Protein AF-A0A5N5QD99-F1 (afdb_monomer_lite)

pLDDT: mean 75.62, std 15.56, range [34.44, 96.5]

Sequence (285 aa):
MWLRLDILNPQVDLTLPTSLLCFICGYHILAPFYQTTKQRAWILTGLSSGLTSLAALPYFYDFIMSGGCVQSYILFAGWSNIFCLALTMEIPTALLSLGSLHPRWRSDYLFASVFFMTRIALHITLIVAYAAIYLRTPNASDNEDRIGLGQLGAASPPYFSMNETLATNGNHTIRLPKSLASPLPATFLLAAFPIHCAWFTGCIRGILRRRAQITVRDSKVGVPVILLSPLRMRFQALQHRLRFDQGAKERLRARVQAAYGNAQDRLWRRGAWVRRTVDTQVYAQ

Organism: NCBI:txid1582974

Radius of gyration: 29.81 Å; chains: 1; bounding box: 80×55×86 Å

Structure (mmCIF, N/CA/C/O backbone):
data_AF-A0A5N5QD99-F1
#
_entry.id   AF-A0A5N5QD99-F1
#
loop_
_atom_site.group_PDB
_atom_site.id
_atom_site.type_symbol
_atom_site.label_atom_id
_atom_site.label_alt_id
_atom_site.label_comp_id
_atom_site.label_asym_id
_atom_site.label_entity_id
_atom_site.label_seq_id
_atom_site.pdbx_PDB_ins_code
_atom_site.Cartn_x
_atom_site.Cartn_y
_atom_site.Cartn_z
_atom_site.occupancy
_atom_site.B_iso_or_equiv
_atom_site.auth_seq_id
_atom_site.auth_comp_id
_atom_site.auth_asym_id
_atom_site.auth_atom_id
_atom_site.pdbx_PDB_model_num
ATOM 1 N N . MET A 1 1 ? 29.057 6.311 -9.253 1.00 34.44 1 MET A N 1
ATOM 2 C CA . MET A 1 1 ? 29.109 7.544 -10.073 1.00 34.44 1 MET A CA 1
ATOM 3 C C . MET A 1 1 ? 27.723 8.140 -10.387 1.00 34.44 1 MET A C 1
ATOM 5 O O . MET A 1 1 ? 27.663 9.110 -11.118 1.00 34.44 1 MET A O 1
ATOM 9 N N . TRP A 1 2 ? 26.622 7.641 -9.797 1.00 36.91 2 TRP A N 1
ATOM 10 C CA . TRP A 1 2 ? 25.273 8.230 -9.942 1.00 36.91 2 TRP A CA 1
ATOM 11 C C . TRP A 1 2 ? 24.857 9.156 -8.782 1.00 36.91 2 TRP A C 1
ATOM 13 O O . TRP A 1 2 ? 23.928 9.929 -8.917 1.00 36.91 2 TRP A O 1
ATOM 23 N N . LEU A 1 3 ? 25.590 9.154 -7.664 1.00 40.34 3 LEU A N 1
ATOM 24 C CA . LEU A 1 3 ? 25.281 9.964 -6.473 1.00 40.34 3 LEU A CA 1
ATOM 25 C C . LEU A 1 3 ? 25.745 11.434 -6.545 1.00 40.34 3 LEU A C 1
ATOM 27 O O . LEU A 1 3 ? 25.552 12.170 -5.586 1.00 40.34 3 LEU A O 1
ATOM 31 N N . ARG A 1 4 ? 26.394 11.870 -7.637 1.00 45.97 4 ARG A N 1
ATOM 32 C CA . ARG A 1 4 ? 27.037 13.200 -7.716 1.00 45.97 4 ARG A CA 1
ATOM 33 C C . ARG A 1 4 ? 26.343 14.217 -8.628 1.00 45.97 4 ARG A C 1
ATOM 35 O O . ARG A 1 4 ? 26.790 15.355 -8.645 1.00 45.97 4 ARG A O 1
ATOM 42 N N . LEU A 1 5 ? 25.297 13.834 -9.367 1.00 45.38 5 LEU A N 1
ATOM 43 C CA . LEU A 1 5 ? 24.632 14.722 -10.336 1.00 45.38 5 LEU A CA 1
ATOM 44 C C . LEU A 1 5 ? 23.243 15.223 -9.905 1.00 45.38 5 LEU A C 1
ATOM 46 O O . LEU A 1 5 ? 22.809 16.243 -10.423 1.00 45.38 5 LEU A O 1
ATOM 50 N N . ASP A 1 6 ? 22.601 14.616 -8.903 1.00 48.09 6 ASP A N 1
ATOM 51 C CA . ASP A 1 6 ? 21.284 15.081 -8.426 1.00 48.09 6 ASP A CA 1
ATOM 52 C C . ASP A 1 6 ? 21.357 16.190 -7.356 1.00 48.09 6 ASP A C 1
ATOM 54 O O . ASP A 1 6 ? 20.352 16.824 -7.057 1.00 48.09 6 ASP A O 1
ATOM 58 N N . ILE A 1 7 ? 22.547 16.484 -6.815 1.00 52.50 7 ILE A N 1
ATOM 59 C CA . ILE A 1 7 ? 22.756 17.507 -5.765 1.00 52.50 7 ILE A CA 1
ATOM 60 C C . ILE A 1 7 ? 22.643 18.946 -6.318 1.00 52.50 7 ILE A C 1
ATOM 62 O O . ILE A 1 7 ? 22.582 19.904 -5.558 1.00 52.50 7 ILE A O 1
ATOM 66 N N . LEU A 1 8 ? 22.596 19.123 -7.642 1.00 48.66 8 LEU A N 1
ATOM 67 C CA . LEU A 1 8 ? 22.548 20.441 -8.289 1.00 48.66 8 LEU A CA 1
ATOM 68 C C . LEU A 1 8 ? 21.230 20.723 -9.019 1.00 48.66 8 LEU A C 1
ATOM 70 O O . LEU A 1 8 ? 21.179 21.657 -9.816 1.00 48.66 8 LEU A O 1
ATOM 74 N N . ASN A 1 9 ? 20.167 19.950 -8.775 1.00 54.53 9 ASN A N 1
ATOM 75 C CA . ASN A 1 9 ? 18.853 20.281 -9.315 1.00 54.53 9 ASN A CA 1
ATOM 76 C C . ASN A 1 9 ? 18.049 21.111 -8.290 1.00 54.53 9 ASN A C 1
ATOM 78 O O . ASN A 1 9 ? 17.415 20.521 -7.412 1.00 54.53 9 ASN A O 1
ATOM 82 N N . PRO A 1 10 ? 18.009 22.457 -8.398 1.00 60.53 10 PRO A N 1
ATOM 83 C CA . PRO A 1 10 ? 17.318 23.324 -7.435 1.00 60.53 10 PRO A CA 1
ATOM 84 C C . PRO A 1 10 ? 15.802 23.071 -7.352 1.00 60.53 10 PRO A C 1
ATOM 86 O O . PRO A 1 10 ? 15.142 23.540 -6.429 1.00 60.53 10 PRO A O 1
ATOM 89 N N . GLN A 1 11 ? 15.232 22.315 -8.296 1.00 55.28 11 GLN A N 1
ATOM 90 C CA . GLN A 1 11 ? 13.837 21.872 -8.248 1.00 55.28 11 GLN A CA 1
ATOM 91 C C . GLN A 1 11 ? 13.596 20.810 -7.161 1.00 55.28 11 GLN A C 1
ATOM 93 O O . GLN A 1 11 ? 12.519 20.769 -6.569 1.00 55.28 11 GLN A O 1
ATOM 98 N N . VAL A 1 12 ? 14.583 19.957 -6.863 1.00 60.00 12 VAL A N 1
ATOM 99 C CA . VAL A 1 12 ? 14.419 18.853 -5.901 1.00 60.00 12 VAL A CA 1
ATOM 100 C C . VAL A 1 12 ? 14.409 19.383 -4.464 1.00 60.00 12 VAL A C 1
ATOM 102 O O . VAL A 1 12 ? 13.586 18.937 -3.661 1.00 60.00 12 VAL A O 1
ATOM 105 N N . ASP A 1 13 ? 15.208 20.411 -4.171 1.00 62.00 13 ASP A N 1
ATOM 106 C CA . ASP A 1 13 ? 15.333 20.990 -2.826 1.00 62.00 13 ASP A CA 1
ATOM 107 C C . ASP A 1 13 ? 14.051 21.671 -2.320 1.00 62.00 13 ASP A C 1
ATOM 109 O O . ASP A 1 13 ? 13.821 21.720 -1.112 1.00 62.00 13 ASP A O 1
ATOM 113 N N . LEU A 1 14 ? 13.177 22.152 -3.215 1.00 73.81 14 LEU A N 1
ATOM 114 C CA . LEU A 1 14 ? 11.928 22.813 -2.815 1.00 73.81 14 LEU A CA 1
ATOM 115 C C . LEU A 1 14 ? 10.752 21.835 -2.645 1.00 73.81 14 LEU A C 1
ATOM 117 O O . LEU A 1 14 ? 9.871 22.056 -1.820 1.00 73.81 14 LEU A O 1
ATOM 121 N N . THR A 1 15 ? 10.734 20.716 -3.372 1.00 73.00 15 THR A N 1
ATOM 122 C CA . THR A 1 15 ? 9.598 19.770 -3.334 1.00 73.00 15 THR A CA 1
ATOM 123 C C . THR A 1 15 ? 9.453 19.040 -1.995 1.00 73.00 15 THR A C 1
ATOM 125 O O . THR A 1 15 ? 8.337 18.818 -1.507 1.00 73.00 15 THR A O 1
ATOM 128 N N . LEU A 1 16 ? 10.576 18.693 -1.365 1.00 74.75 16 LEU A N 1
ATOM 129 C CA . LEU A 1 16 ? 10.607 17.975 -0.093 1.00 74.75 16 LEU A CA 1
ATOM 130 C C . LEU A 1 16 ? 10.025 18.805 1.070 1.00 74.75 16 LEU A C 1
ATOM 132 O O . LEU A 1 16 ? 9.110 18.306 1.733 1.00 74.75 16 LEU A O 1
ATOM 136 N N . PRO A 1 17 ? 10.434 20.070 1.302 1.00 83.56 17 PRO A N 1
ATOM 137 C CA . PRO A 1 17 ? 9.809 20.901 2.326 1.00 83.56 17 PRO A CA 1
ATOM 138 C C . PRO A 1 17 ? 8.343 21.216 2.008 1.00 83.56 17 PRO A C 1
ATOM 140 O O . PRO A 1 17 ? 7.525 21.206 2.925 1.00 83.56 17 PRO A O 1
ATOM 143 N N . THR A 1 18 ? 7.962 21.421 0.741 1.00 81.00 18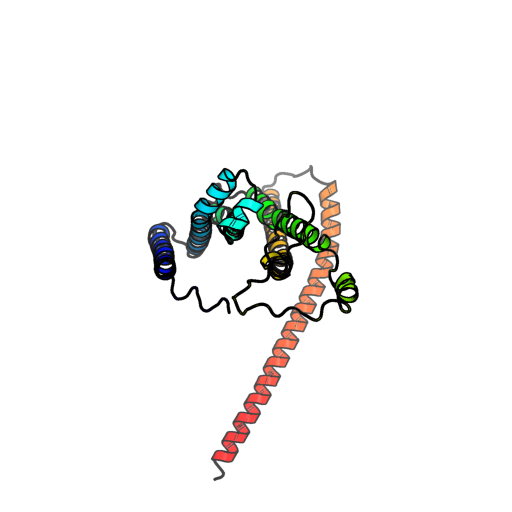 THR A N 1
ATOM 144 C CA . THR A 1 18 ? 6.557 21.692 0.387 1.00 81.00 18 THR A CA 1
ATOM 145 C C . THR A 1 18 ? 5.642 20.510 0.713 1.00 81.00 18 THR A C 1
ATOM 147 O O . THR A 1 18 ? 4.604 20.700 1.346 1.00 81.00 18 THR A O 1
ATOM 150 N N . SER A 1 19 ? 6.023 19.281 0.348 1.00 83.06 19 SER A N 1
ATOM 151 C CA . SER A 1 19 ? 5.217 18.086 0.655 1.00 83.06 19 SER A CA 1
ATOM 152 C C . SER A 1 19 ? 5.098 17.826 2.163 1.00 83.06 19 SER A C 1
ATOM 154 O O . SER A 1 19 ? 4.019 17.479 2.652 1.00 83.06 19 SER A O 1
ATOM 156 N N . LEU A 1 20 ? 6.173 18.075 2.918 1.00 84.88 20 LEU A N 1
ATOM 157 C CA . LEU A 1 20 ? 6.193 17.955 4.374 1.00 84.88 20 LEU A CA 1
ATOM 158 C C . LEU A 1 20 ? 5.319 19.024 5.046 1.00 84.88 20 LEU A C 1
ATOM 160 O O . LEU A 1 20 ? 4.560 18.702 5.960 1.00 84.88 20 LEU A O 1
ATOM 164 N N . LEU A 1 21 ? 5.347 20.267 4.560 1.00 89.94 21 LEU A N 1
ATOM 165 C CA . LEU A 1 21 ? 4.453 21.331 5.022 1.00 89.94 21 LEU A CA 1
ATOM 166 C C . LEU A 1 21 ? 2.988 20.999 4.726 1.00 89.94 21 LEU A C 1
ATOM 168 O O . LEU A 1 21 ? 2.156 21.110 5.623 1.00 89.94 21 LEU A O 1
ATOM 172 N N . CYS A 1 22 ? 2.662 20.515 3.523 1.00 88.81 22 CYS A N 1
ATOM 173 C CA . CYS A 1 22 ? 1.310 20.051 3.202 1.00 88.81 22 CYS A CA 1
ATOM 174 C C . CYS A 1 22 ? 0.848 18.931 4.147 1.00 88.81 22 CYS A C 1
ATOM 176 O O . CYS A 1 22 ? -0.294 18.955 4.610 1.00 88.81 22 CYS A O 1
ATOM 178 N N . PHE A 1 23 ? 1.728 17.981 4.477 1.00 90.94 23 PHE A N 1
ATOM 179 C CA . PHE A 1 23 ? 1.426 16.906 5.422 1.00 90.94 23 PHE A CA 1
ATOM 180 C C . PHE A 1 23 ? 1.163 17.428 6.842 1.00 90.94 23 PHE A C 1
ATOM 182 O O . PHE A 1 23 ? 0.153 17.067 7.450 1.00 90.94 23 PHE A O 1
ATOM 189 N N . ILE A 1 24 ? 2.031 18.306 7.357 1.00 93.56 24 ILE A N 1
ATOM 190 C CA . ILE A 1 24 ? 1.889 18.922 8.685 1.00 93.56 24 ILE A CA 1
ATOM 191 C C . ILE A 1 24 ? 0.602 19.750 8.756 1.00 93.56 24 ILE A C 1
ATOM 193 O O . ILE A 1 24 ? -0.202 19.556 9.669 1.00 93.56 24 ILE A O 1
ATOM 197 N N . CYS A 1 25 ? 0.361 20.621 7.774 1.00 94.94 25 CYS A N 1
ATOM 198 C CA . CYS A 1 25 ? -0.852 21.432 7.694 1.00 94.94 25 CYS A CA 1
ATOM 199 C C . CYS A 1 25 ? -2.107 20.554 7.643 1.00 94.94 25 CYS A C 1
ATOM 201 O O . CYS A 1 25 ? -3.031 20.759 8.429 1.00 94.94 25 CYS A O 1
ATOM 203 N N . GLY A 1 26 ? -2.124 19.530 6.784 1.00 93.19 26 GLY A N 1
ATOM 204 C CA . GLY A 1 26 ? -3.238 18.586 6.690 1.00 93.19 26 GLY A CA 1
ATOM 205 C C . GLY A 1 26 ? -3.513 17.867 8.012 1.00 93.19 26 GLY A C 1
ATOM 206 O O . GLY A 1 26 ? -4.668 17.748 8.425 1.00 93.19 26 GLY A O 1
ATOM 207 N N . TYR A 1 27 ? -2.464 17.445 8.724 1.00 95.06 27 TYR A N 1
ATOM 208 C CA . TYR A 1 27 ? -2.608 16.831 10.041 1.00 95.06 27 TYR A CA 1
ATOM 209 C C . TYR A 1 27 ? -3.192 17.807 11.067 1.00 95.06 27 TYR A C 1
ATOM 211 O O . TYR A 1 27 ? -4.140 17.448 11.763 1.00 95.06 27 TYR A O 1
ATOM 219 N N . HIS A 1 28 ? -2.681 19.038 11.151 1.00 96.44 28 HIS A N 1
ATOM 220 C CA . HIS A 1 28 ? -3.168 20.030 12.116 1.00 96.44 28 HIS A CA 1
ATOM 221 C C . HIS A 1 28 ? -4.596 20.503 11.833 1.00 96.44 28 HIS A C 1
ATOM 223 O O . HIS A 1 28 ? -5.326 20.786 12.780 1.00 96.44 28 HIS A O 1
ATOM 229 N N . ILE A 1 29 ? -5.022 20.527 10.567 1.00 96.31 29 ILE A N 1
ATOM 230 C CA . ILE A 1 29 ? -6.412 20.816 10.192 1.00 96.31 29 ILE A CA 1
ATOM 231 C C . ILE A 1 29 ? -7.338 19.674 10.631 1.00 96.31 29 ILE A C 1
ATOM 233 O O . ILE A 1 29 ? -8.416 19.925 11.161 1.00 96.31 29 ILE A O 1
ATOM 237 N N . LEU A 1 30 ? -6.931 18.413 10.441 1.00 93.19 30 LEU A N 1
ATOM 238 C CA . LEU A 1 30 ? -7.790 17.254 10.709 1.00 93.19 30 LEU A CA 1
ATOM 239 C C . LEU A 1 30 ? -7.777 16.791 12.174 1.00 93.19 30 LEU A C 1
ATOM 241 O O . LEU A 1 30 ? -8.793 16.310 12.672 1.00 93.19 30 LEU A O 1
ATOM 245 N N . ALA A 1 31 ? -6.655 16.916 12.884 1.00 95.62 31 ALA A N 1
ATOM 246 C CA . ALA A 1 31 ? -6.477 16.382 14.237 1.00 95.62 31 ALA A CA 1
ATOM 247 C C . ALA A 1 31 ? -7.494 16.883 15.291 1.00 95.62 31 ALA A C 1
ATOM 249 O O . ALA A 1 31 ? -7.891 16.065 16.131 1.00 95.62 31 ALA A O 1
ATOM 250 N N . PRO A 1 32 ? -7.957 18.152 15.281 1.00 96.50 32 PRO A N 1
ATOM 251 C CA . PRO A 1 32 ? -8.947 18.653 16.238 1.00 96.50 32 PRO A CA 1
ATOM 252 C C . PRO A 1 32 ? -10.301 17.937 16.166 1.00 96.50 32 PRO A C 1
ATOM 254 O O . PRO A 1 32 ? -10.979 17.815 17.184 1.00 96.50 32 PRO A O 1
ATOM 257 N N . PHE A 1 33 ? -10.678 17.400 15.000 1.00 95.50 33 PHE A N 1
ATOM 258 C CA . PHE A 1 33 ? -11.955 16.699 14.814 1.00 95.50 33 PHE A CA 1
ATOM 259 C C . PHE A 1 33 ? -11.988 15.299 15.446 1.00 95.50 33 PHE A C 1
ATOM 261 O O . PHE A 1 33 ? -13.053 14.691 15.547 1.00 95.50 33 PHE A O 1
ATOM 268 N N . TYR A 1 34 ? -10.841 14.775 15.891 1.00 93.06 34 TYR A N 1
ATOM 269 C CA . TYR A 1 34 ? -10.729 13.420 16.424 1.00 93.06 34 TYR A CA 1
ATOM 270 C C . TYR A 1 34 ? -10.115 13.430 17.824 1.00 93.06 34 TYR A C 1
ATOM 272 O O . TYR A 1 34 ? -8.980 13.863 18.041 1.00 93.06 34 TYR A O 1
ATOM 280 N N . GLN A 1 35 ? -10.868 12.911 18.793 1.00 92.81 35 GLN A N 1
ATOM 281 C CA . GLN A 1 35 ? -10.475 12.930 20.205 1.00 92.81 35 GLN A CA 1
ATOM 282 C C . GLN A 1 35 ? -9.485 11.814 20.559 1.00 92.81 35 GLN A C 1
ATOM 284 O O . GLN A 1 35 ? -8.631 11.994 21.422 1.00 92.81 35 GLN A O 1
ATOM 289 N N . THR A 1 36 ? -9.568 10.655 19.897 1.00 93.44 36 THR A N 1
ATOM 290 C CA . THR A 1 36 ? -8.749 9.499 20.281 1.00 93.44 36 THR A CA 1
ATOM 291 C C . THR A 1 36 ? -7.387 9.504 19.586 1.00 93.44 36 THR A C 1
ATOM 293 O O . THR A 1 36 ? -7.289 9.678 18.369 1.00 93.44 36 THR A O 1
ATOM 296 N N . THR A 1 37 ? -6.320 9.206 20.335 1.00 91.06 37 THR A N 1
ATOM 297 C CA . THR A 1 37 ? -4.955 9.048 19.791 1.00 91.06 37 THR A CA 1
ATOM 298 C C . THR A 1 37 ? -4.905 8.004 18.675 1.00 91.06 37 THR A C 1
ATOM 300 O O . THR A 1 37 ? -4.196 8.164 17.685 1.00 91.06 37 THR A O 1
ATOM 303 N N . LYS A 1 38 ? -5.723 6.951 18.795 1.00 85.12 38 LYS A N 1
ATOM 304 C CA . LYS A 1 38 ? -5.845 5.906 17.778 1.00 85.12 38 LYS A CA 1
ATOM 305 C C . LYS A 1 38 ? -6.375 6.453 16.453 1.00 85.12 38 LYS A C 1
ATOM 307 O O . LYS A 1 38 ? -5.818 6.119 15.416 1.00 85.12 38 LYS A O 1
ATOM 312 N N . GLN A 1 39 ? -7.430 7.269 16.468 1.00 87.62 39 GLN A N 1
ATOM 313 C CA . GLN A 1 39 ? -7.956 7.884 15.243 1.00 87.62 39 GLN A CA 1
ATOM 314 C C . GLN A 1 39 ? -6.933 8.833 14.621 1.00 87.62 39 GLN A C 1
ATOM 316 O O . GLN A 1 39 ? -6.713 8.765 13.418 1.00 87.62 39 GLN A O 1
ATOM 321 N N . ARG A 1 40 ? -6.236 9.635 15.435 1.00 89.75 40 ARG A N 1
ATOM 322 C CA . ARG A 1 40 ? -5.178 10.540 14.954 1.00 89.75 40 ARG A CA 1
ATOM 323 C C . ARG A 1 40 ? -4.039 9.803 14.244 1.00 89.75 40 ARG A C 1
ATOM 325 O O . ARG A 1 40 ? -3.584 10.260 13.201 1.00 89.75 40 ARG A O 1
ATOM 332 N N . ALA A 1 41 ? -3.635 8.635 14.745 1.00 89.31 41 ALA A N 1
ATOM 333 C CA . ALA A 1 41 ? -2.654 7.792 14.059 1.00 89.31 41 ALA A CA 1
ATOM 334 C C . ALA A 1 41 ? -3.146 7.346 12.667 1.00 89.31 41 ALA A C 1
ATOM 336 O O . ALA A 1 41 ? -2.387 7.387 11.703 1.00 89.31 41 ALA A O 1
ATOM 337 N N . TRP A 1 42 ? -4.430 6.994 12.533 1.00 89.19 42 TRP A N 1
ATOM 338 C CA . TRP A 1 42 ? -5.010 6.630 11.235 1.00 89.19 42 TRP A CA 1
ATOM 339 C C . TRP A 1 42 ? -5.113 7.806 10.266 1.00 89.19 42 TRP A C 1
ATOM 341 O O . TRP A 1 42 ? -4.990 7.584 9.063 1.00 89.19 42 TRP A O 1
ATOM 351 N N . ILE A 1 43 ? -5.285 9.036 10.763 1.00 88.81 43 ILE A N 1
ATOM 352 C CA . ILE A 1 43 ? -5.230 10.249 9.933 1.00 88.81 43 ILE A CA 1
ATOM 353 C C . ILE A 1 43 ? -3.840 10.397 9.321 1.00 88.81 43 ILE A C 1
ATOM 355 O O . ILE A 1 43 ? -3.744 10.595 8.119 1.00 88.81 43 ILE A O 1
ATOM 359 N N . LEU A 1 44 ? -2.770 10.245 10.108 1.00 87.81 44 LEU A N 1
ATOM 360 C CA . LEU A 1 44 ? -1.395 10.311 9.591 1.00 87.81 44 LEU A CA 1
ATOM 361 C C . LEU A 1 44 ? -1.157 9.261 8.500 1.00 87.81 44 LEU A C 1
ATOM 363 O O . LEU A 1 44 ? -0.629 9.580 7.439 1.00 87.81 44 LEU A O 1
ATOM 367 N N . THR A 1 45 ? -1.605 8.024 8.726 1.00 88.44 45 THR A N 1
ATOM 368 C CA . THR A 1 45 ? -1.525 6.950 7.724 1.00 88.44 45 THR A CA 1
ATOM 369 C C . THR A 1 45 ? -2.342 7.270 6.465 1.00 88.44 45 THR A C 1
ATOM 371 O O . THR A 1 45 ? -1.883 7.034 5.348 1.00 88.44 45 THR A O 1
ATOM 374 N N . GLY A 1 46 ? -3.542 7.829 6.628 1.00 85.88 46 GLY A N 1
ATOM 375 C CA . GLY A 1 46 ? -4.418 8.223 5.523 1.00 85.88 46 GLY A CA 1
ATOM 376 C C . GLY A 1 46 ? -3.857 9.384 4.710 1.00 85.88 46 GLY A C 1
ATOM 377 O O . GLY A 1 46 ? -3.817 9.309 3.491 1.00 85.88 46 GLY A O 1
ATOM 378 N N . LEU A 1 47 ? -3.358 10.426 5.375 1.00 86.38 47 LEU A N 1
ATOM 379 C CA . LEU A 1 47 ? -2.707 11.563 4.729 1.00 86.38 47 LEU A CA 1
ATOM 380 C C . LEU A 1 47 ? -1.436 11.136 4.003 1.00 86.38 47 LEU A C 1
ATOM 382 O O . LEU A 1 47 ? -1.212 11.567 2.881 1.00 86.38 47 LEU A O 1
ATOM 386 N N . SER A 1 48 ? -0.626 10.267 4.610 1.00 88.94 48 SER A N 1
ATOM 387 C CA . SER A 1 48 ? 0.609 9.785 3.991 1.00 88.94 48 SER A CA 1
ATOM 388 C C . SER A 1 48 ? 0.303 8.990 2.720 1.00 88.94 48 SER A C 1
ATOM 390 O O . SER A 1 48 ? 0.823 9.335 1.663 1.00 88.94 48 SER A O 1
ATOM 392 N N . SER A 1 49 ? -0.603 8.008 2.799 1.00 86.75 49 SER A N 1
ATOM 393 C CA . SER A 1 49 ? -1.037 7.222 1.631 1.00 86.75 49 SER A CA 1
ATOM 394 C C . SER A 1 49 ? -1.779 8.061 0.581 1.00 86.75 49 SER A C 1
ATOM 396 O O . SER A 1 49 ? -1.652 7.828 -0.621 1.00 86.75 49 SER A O 1
ATOM 398 N N . GLY A 1 50 ? -2.534 9.072 1.012 1.00 83.56 50 GLY A N 1
ATOM 399 C CA . GLY A 1 50 ? -3.206 10.021 0.131 1.00 83.56 50 GLY A CA 1
ATOM 400 C C . GLY A 1 50 ? -2.218 10.896 -0.634 1.00 83.56 50 GLY A C 1
ATOM 401 O O . GLY A 1 50 ? -2.326 11.004 -1.850 1.00 83.56 50 GLY A O 1
ATOM 402 N N . LEU A 1 51 ? -1.221 11.472 0.043 1.00 84.50 51 LEU A N 1
ATOM 403 C CA . LEU A 1 51 ? -0.192 12.294 -0.597 1.00 84.50 51 LEU A CA 1
ATOM 404 C C . LEU A 1 51 ? 0.666 11.487 -1.569 1.00 84.50 51 LEU A C 1
ATOM 406 O O . LEU A 1 51 ? 0.929 11.967 -2.667 1.00 84.50 51 LEU A O 1
ATOM 410 N N . THR A 1 52 ? 1.065 10.263 -1.213 1.00 81.81 52 THR A N 1
ATOM 411 C CA . THR A 1 52 ? 1.808 9.395 -2.140 1.00 81.81 52 THR A CA 1
ATOM 412 C C . THR A 1 52 ? 0.968 9.035 -3.363 1.00 81.81 52 THR A C 1
ATOM 414 O O . THR A 1 52 ? 1.485 9.043 -4.478 1.00 81.81 52 THR A O 1
ATOM 417 N N . SER A 1 53 ? -0.336 8.804 -3.184 1.00 83.88 53 SER A N 1
ATOM 418 C CA . SER A 1 53 ? -1.264 8.575 -4.297 1.00 83.88 53 SER A CA 1
ATOM 419 C C . SER A 1 53 ? -1.427 9.822 -5.171 1.00 83.88 53 SER A C 1
ATOM 421 O O . SER A 1 53 ? -1.330 9.728 -6.388 1.00 83.88 53 SER A O 1
ATOM 423 N N . LEU A 1 54 ? -1.612 11.006 -4.580 1.00 82.56 54 LEU A N 1
ATOM 424 C CA . LEU A 1 54 ? -1.735 12.265 -5.325 1.00 82.56 54 LEU A CA 1
ATOM 425 C C . LEU A 1 54 ? -0.457 12.595 -6.103 1.00 82.56 54 LEU A C 1
ATOM 427 O O . LEU A 1 54 ? -0.538 12.975 -7.266 1.00 82.56 54 LEU A O 1
ATOM 431 N N . ALA A 1 55 ? 0.715 12.393 -5.496 1.00 80.44 55 ALA A N 1
ATOM 432 C CA . ALA A 1 55 ? 2.002 12.592 -6.158 1.00 80.44 55 ALA A CA 1
ATOM 433 C C . ALA A 1 55 ? 2.193 11.651 -7.358 1.00 80.44 55 ALA A C 1
ATOM 435 O O . ALA A 1 55 ? 2.888 11.993 -8.310 1.00 80.44 55 ALA A O 1
ATOM 436 N N . ALA A 1 56 ? 1.560 10.478 -7.330 1.00 78.75 56 ALA A N 1
ATOM 437 C CA . ALA A 1 56 ? 1.635 9.496 -8.399 1.00 78.75 56 ALA A CA 1
ATOM 438 C C . ALA A 1 56 ? 0.554 9.657 -9.494 1.00 78.75 56 ALA A C 1
ATOM 440 O O . ALA A 1 56 ? 0.674 9.033 -10.549 1.00 78.75 56 ALA A O 1
ATOM 441 N N . LEU A 1 57 ? -0.468 10.505 -9.297 1.00 78.50 57 LEU A N 1
ATOM 442 C CA . LEU A 1 57 ? -1.544 10.722 -10.278 1.00 78.50 57 LEU A CA 1
ATOM 443 C C . LEU A 1 57 ? -1.081 11.301 -11.626 1.00 78.50 57 LEU A C 1
ATOM 445 O O . LEU A 1 57 ? -1.543 10.777 -12.639 1.00 78.50 57 LEU A O 1
ATOM 449 N N . PRO A 1 58 ? -0.198 12.320 -11.698 1.00 78.25 58 PRO A N 1
ATOM 450 C CA . PRO A 1 58 ? 0.266 12.853 -12.984 1.00 78.25 58 PRO A CA 1
ATOM 451 C C . PRO A 1 58 ? 0.953 11.770 -13.819 1.00 78.25 58 PRO A C 1
ATOM 453 O O . PRO A 1 58 ? 0.656 11.590 -14.994 1.00 78.25 58 PRO A O 1
ATOM 456 N N . TYR A 1 59 ? 1.777 10.952 -13.162 1.00 73.06 59 TYR A N 1
ATOM 457 C CA . TYR A 1 59 ? 2.420 9.805 -13.786 1.00 73.06 59 TYR A CA 1
ATOM 458 C C . TYR A 1 59 ? 1.378 8.792 -14.273 1.00 73.06 59 TYR A C 1
ATOM 460 O O . TYR A 1 59 ? 1.412 8.378 -15.430 1.00 73.06 59 TYR A O 1
ATOM 468 N N . PHE A 1 60 ? 0.412 8.419 -13.432 1.00 74.94 60 PHE A N 1
ATOM 469 C CA . PHE A 1 60 ? -0.654 7.503 -13.839 1.00 74.94 60 PHE A CA 1
ATOM 470 C C . PHE A 1 60 ? -1.445 8.022 -15.051 1.00 74.94 60 PHE A C 1
ATOM 472 O O . PHE A 1 60 ? -1.742 7.256 -15.966 1.00 74.94 60 PHE A O 1
ATOM 479 N N . TYR A 1 61 ? -1.744 9.320 -15.083 1.00 80.38 61 TYR A N 1
ATOM 480 C CA . TYR A 1 61 ? -2.414 9.965 -16.206 1.00 80.38 61 TYR A CA 1
ATOM 481 C C . TYR A 1 61 ? -1.596 9.844 -17.498 1.00 80.38 61 TYR A C 1
ATOM 483 O O . TYR A 1 61 ? -2.115 9.356 -18.502 1.00 80.38 61 TYR A O 1
ATOM 491 N N . ASP A 1 62 ? -0.306 10.180 -17.453 1.00 72.19 62 ASP A N 1
ATOM 492 C CA . ASP A 1 62 ? 0.596 10.051 -18.601 1.00 72.19 62 ASP A CA 1
ATOM 493 C C . ASP A 1 62 ? 0.711 8.594 -19.080 1.00 72.19 62 ASP A C 1
ATOM 495 O O . ASP A 1 62 ? 0.746 8.322 -20.282 1.00 72.19 62 ASP A O 1
ATOM 499 N N . PHE A 1 63 ? 0.704 7.631 -18.151 1.00 74.12 63 PHE A N 1
ATOM 500 C CA . PHE A 1 63 ? 0.705 6.204 -18.475 1.00 74.12 63 PHE A CA 1
ATOM 501 C C . PHE A 1 63 ? -0.548 5.798 -19.267 1.00 74.12 63 PHE A C 1
ATOM 503 O O . PHE A 1 63 ? -0.433 5.133 -20.300 1.00 74.12 63 PHE A O 1
ATOM 510 N N . ILE A 1 64 ? -1.737 6.226 -18.832 1.00 77.50 64 ILE A N 1
ATOM 511 C CA . ILE A 1 64 ? -2.991 5.943 -19.545 1.00 77.50 64 ILE A CA 1
ATOM 512 C C . ILE A 1 64 ? -3.003 6.625 -20.918 1.00 77.50 64 ILE A C 1
ATOM 514 O O . ILE A 1 64 ? -3.339 5.979 -21.911 1.00 77.50 64 ILE A O 1
ATOM 518 N N . MET A 1 65 ? -2.567 7.886 -21.001 1.00 79.81 65 MET A N 1
ATOM 519 C CA . MET A 1 65 ? -2.512 8.637 -22.263 1.00 79.81 65 MET A CA 1
ATOM 520 C C . MET A 1 65 ? -1.490 8.068 -23.256 1.00 79.81 65 MET A C 1
ATOM 522 O O . MET A 1 65 ? -1.674 8.191 -24.464 1.00 79.81 65 MET A O 1
ATOM 526 N N . SER A 1 66 ? -0.466 7.357 -22.775 1.00 71.88 66 SER A N 1
ATOM 527 C CA . SER A 1 66 ? 0.477 6.608 -23.618 1.00 71.88 66 SER A CA 1
ATOM 528 C C . SER A 1 66 ? -0.085 5.292 -24.191 1.00 71.88 66 SER A C 1
ATOM 530 O O . SER A 1 66 ? 0.643 4.530 -24.831 1.00 71.88 66 SER A O 1
ATOM 532 N N . GLY A 1 67 ? -1.364 4.983 -23.940 1.00 77.75 67 GLY A N 1
ATOM 533 C CA . GLY A 1 67 ? -2.007 3.739 -24.373 1.00 77.75 67 GLY A CA 1
ATOM 534 C C . GLY A 1 67 ? -1.572 2.517 -23.562 1.00 77.75 67 GLY A C 1
ATOM 535 O O . GLY A 1 67 ? -1.615 1.396 -24.064 1.00 77.75 67 GLY A O 1
ATOM 536 N N . GLY A 1 68 ? -1.089 2.719 -22.331 1.00 67.69 68 GLY A N 1
ATOM 537 C CA . GLY A 1 68 ? -0.563 1.645 -21.484 1.00 67.69 68 GLY A CA 1
ATOM 538 C C . GLY A 1 68 ? 0.726 1.006 -22.016 1.00 67.69 68 GLY A C 1
ATOM 539 O O . GLY A 1 68 ? 1.147 -0.042 -21.520 1.00 67.69 68 GLY A O 1
ATOM 540 N N . CYS A 1 69 ? 1.369 1.613 -23.020 1.00 68.62 69 CYS A N 1
ATOM 541 C CA . CYS A 1 69 ? 2.614 1.113 -23.581 1.00 68.62 69 CYS A CA 1
ATOM 542 C C . CYS A 1 69 ? 3.778 1.467 -22.648 1.00 68.62 69 CYS A C 1
ATOM 544 O O . CYS A 1 69 ? 4.430 2.506 -22.767 1.00 68.62 69 CYS A O 1
ATOM 546 N N . VAL A 1 70 ? 4.048 0.555 -21.713 1.00 60.06 70 VAL A N 1
ATOM 547 C CA . VAL A 1 70 ? 5.127 0.647 -20.719 1.00 60.06 70 VAL A CA 1
ATOM 548 C C . VAL A 1 70 ? 6.473 1.002 -21.374 1.00 60.06 70 VAL A C 1
ATOM 550 O O . VAL A 1 70 ? 7.262 1.739 -20.793 1.00 60.06 70 VAL A O 1
ATOM 553 N N . GLN A 1 71 ? 6.719 0.547 -22.606 1.00 57.16 71 GLN A N 1
ATOM 554 C CA . GLN A 1 71 ? 7.974 0.756 -23.332 1.00 57.16 71 GLN A CA 1
ATOM 555 C C . GLN A 1 71 ? 8.257 2.238 -23.643 1.00 57.16 71 GLN A C 1
ATOM 557 O O . GLN A 1 71 ? 9.336 2.729 -23.319 1.00 57.16 71 GLN A O 1
ATOM 562 N N . SER A 1 72 ? 7.298 2.964 -24.229 1.00 55.75 72 SER A N 1
ATOM 563 C CA . SER A 1 72 ? 7.463 4.389 -24.570 1.00 55.75 72 SER A CA 1
ATOM 564 C C . SER A 1 72 ? 7.566 5.259 -23.316 1.00 55.75 72 SER A C 1
ATOM 566 O O . SER A 1 72 ? 8.283 6.255 -23.289 1.00 55.75 72 SER A O 1
ATOM 568 N N . TYR A 1 73 ? 6.892 4.838 -22.250 1.00 53.16 73 TYR A N 1
ATOM 569 C CA . TYR A 1 73 ? 6.827 5.543 -20.978 1.00 53.16 73 TYR A CA 1
ATOM 570 C C . TYR A 1 73 ? 8.087 5.361 -20.108 1.00 53.16 73 TYR A C 1
ATOM 572 O O . TYR A 1 73 ? 8.581 6.322 -19.517 1.00 53.16 73 TYR A O 1
ATOM 580 N N . ILE A 1 74 ? 8.668 4.149 -20.090 1.00 54.16 74 ILE A N 1
ATOM 581 C CA . ILE A 1 74 ? 9.978 3.864 -19.470 1.00 54.16 74 ILE A CA 1
ATOM 582 C C . ILE A 1 74 ? 11.069 4.744 -20.082 1.00 54.16 74 ILE A C 1
ATOM 584 O O . ILE A 1 74 ? 11.947 5.215 -19.360 1.00 54.16 74 ILE A O 1
ATOM 588 N N . LEU A 1 75 ? 11.019 4.949 -21.401 1.00 56.09 75 LEU A N 1
ATOM 589 C CA . LEU A 1 75 ? 12.084 5.614 -22.147 1.00 56.09 75 LEU A CA 1
ATOM 590 C C . LEU A 1 75 ? 12.154 7.126 -21.899 1.00 56.09 75 LEU A C 1
ATOM 592 O O . LEU A 1 75 ? 13.254 7.670 -21.928 1.00 56.09 75 LEU A O 1
ATOM 596 N N . PHE A 1 76 ? 11.030 7.793 -21.621 1.00 54.72 76 PHE A N 1
ATOM 597 C CA . PHE A 1 76 ? 11.013 9.249 -21.424 1.00 54.72 76 PHE A CA 1
ATOM 598 C C . PHE A 1 76 ? 11.150 9.697 -19.964 1.00 54.72 76 PHE A C 1
ATOM 600 O O . PHE A 1 76 ? 11.730 10.750 -19.718 1.00 54.72 76 PHE A O 1
ATOM 607 N N . ALA A 1 77 ? 10.655 8.921 -18.995 1.00 54.06 77 ALA A N 1
ATOM 608 C CA . ALA A 1 77 ? 10.599 9.365 -17.597 1.00 54.06 77 ALA A CA 1
ATOM 609 C C . ALA A 1 77 ? 11.418 8.508 -16.617 1.00 54.06 77 ALA A C 1
ATOM 611 O O . ALA A 1 77 ? 11.671 8.955 -15.501 1.00 54.06 77 ALA A O 1
ATOM 612 N N . GLY A 1 78 ? 11.832 7.287 -16.987 1.00 58.47 78 GLY A N 1
ATOM 613 C CA . GLY A 1 78 ? 12.720 6.396 -16.215 1.00 58.47 78 GLY A CA 1
ATOM 614 C C . GLY A 1 78 ? 12.202 5.867 -14.861 1.00 58.47 78 GLY A C 1
ATOM 615 O O . GLY A 1 78 ? 12.594 4.780 -14.445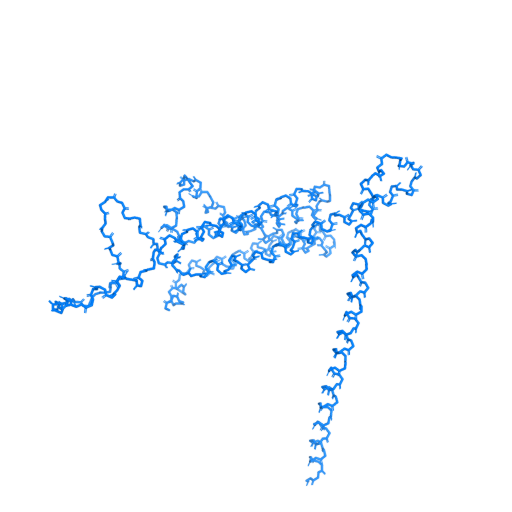 1.00 58.47 78 GLY A O 1
ATOM 616 N N . TRP A 1 79 ? 11.302 6.586 -14.187 1.00 62.34 79 TRP A N 1
ATOM 617 C CA . TRP A 1 79 ? 10.929 6.381 -12.776 1.00 62.34 79 TRP A CA 1
ATOM 618 C C . TRP A 1 79 ? 9.423 6.293 -12.542 1.00 62.34 79 TRP A C 1
ATOM 620 O O . TRP A 1 79 ? 8.947 5.867 -11.494 1.00 62.34 79 TRP A O 1
ATOM 630 N N . SER A 1 80 ? 8.649 6.677 -13.536 1.00 63.81 80 SER A N 1
ATOM 631 C CA . SER A 1 80 ? 7.217 6.902 -13.450 1.00 63.81 80 SER A CA 1
ATOM 632 C C . SER A 1 80 ? 6.393 5.623 -13.208 1.00 63.81 80 SER A C 1
ATOM 634 O O . SER A 1 80 ? 5.401 5.638 -12.476 1.00 63.81 80 SER A O 1
ATOM 636 N N . ASN A 1 81 ? 6.871 4.469 -13.687 1.00 65.62 81 ASN A N 1
ATOM 637 C CA . ASN A 1 81 ? 6.291 3.163 -13.345 1.00 65.62 81 ASN A CA 1
ATOM 638 C C . ASN A 1 81 ? 6.387 2.840 -11.854 1.00 65.62 81 ASN A C 1
ATOM 640 O O . ASN A 1 81 ? 5.480 2.217 -11.310 1.00 65.62 81 ASN A O 1
ATOM 644 N N . ILE A 1 82 ? 7.460 3.268 -11.182 1.00 71.38 82 ILE A N 1
ATOM 645 C CA . ILE A 1 82 ? 7.622 3.040 -9.743 1.00 71.38 82 ILE A CA 1
ATOM 646 C C . ILE A 1 82 ? 6.534 3.807 -8.993 1.00 71.38 82 ILE A C 1
ATOM 648 O O . ILE A 1 82 ? 5.904 3.236 -8.109 1.00 71.38 82 ILE A O 1
ATOM 652 N N . PHE A 1 83 ? 6.244 5.048 -9.393 1.00 71.44 83 PHE A N 1
ATOM 653 C CA . PHE A 1 83 ? 5.172 5.855 -8.804 1.00 71.44 83 PHE A CA 1
ATOM 654 C C . PHE A 1 83 ? 3.781 5.268 -9.065 1.00 71.44 83 PHE A C 1
ATOM 656 O O . PHE A 1 83 ? 2.978 5.171 -8.141 1.00 71.44 83 PHE A O 1
ATOM 663 N N . CYS A 1 84 ? 3.511 4.797 -10.284 1.00 74.88 84 CYS A N 1
ATOM 664 C CA . CYS A 1 84 ? 2.257 4.123 -10.636 1.00 74.88 84 CYS A CA 1
ATOM 665 C C . CYS A 1 84 ? 2.033 2.835 -9.810 1.00 74.88 84 CYS A C 1
ATOM 667 O O . CYS A 1 84 ? 0.944 2.582 -9.277 1.00 74.88 84 CYS A O 1
ATOM 669 N N . LEU A 1 85 ? 3.097 2.047 -9.620 1.00 79.75 85 LEU A N 1
ATOM 670 C CA . LEU A 1 85 ? 3.082 0.882 -8.738 1.00 79.75 85 LEU A CA 1
ATOM 671 C C . LEU A 1 85 ? 2.890 1.285 -7.271 1.00 79.75 85 LEU A C 1
ATOM 673 O O . LEU A 1 85 ? 2.097 0.652 -6.576 1.00 79.75 85 LEU A O 1
ATOM 677 N N . ALA A 1 86 ? 3.546 2.354 -6.809 1.00 80.31 86 ALA A N 1
ATOM 678 C CA . ALA A 1 86 ? 3.375 2.880 -5.454 1.00 80.31 86 ALA A CA 1
ATOM 679 C C . ALA A 1 86 ? 1.923 3.312 -5.193 1.00 80.31 86 ALA A C 1
ATOM 681 O O . ALA A 1 86 ? 1.351 2.924 -4.177 1.00 80.31 86 ALA A O 1
ATOM 682 N N . LEU A 1 87 ? 1.300 4.029 -6.136 1.00 82.50 87 LEU A N 1
ATOM 683 C CA . LEU A 1 87 ? -0.106 4.439 -6.061 1.00 82.50 87 LEU A CA 1
ATOM 684 C C . LEU A 1 87 ? -1.020 3.232 -5.878 1.00 82.50 87 LEU A C 1
ATOM 686 O O . LEU A 1 87 ? -1.819 3.180 -4.946 1.00 82.50 87 LEU A O 1
ATOM 690 N N . THR A 1 88 ? -0.856 2.225 -6.735 1.00 85.31 88 THR A N 1
ATOM 691 C CA . THR A 1 88 ? -1.677 1.007 -6.698 1.00 85.31 88 THR A CA 1
ATOM 692 C C . THR A 1 88 ? -1.501 0.257 -5.370 1.00 85.31 88 THR A C 1
ATOM 694 O O . THR A 1 88 ? -2.466 -0.245 -4.786 1.00 85.31 88 THR A O 1
ATOM 697 N N . MET A 1 89 ? -0.274 0.232 -4.846 1.00 86.38 89 MET A N 1
ATOM 698 C CA . MET A 1 89 ? 0.081 -0.403 -3.576 1.00 86.38 89 MET A CA 1
ATOM 699 C C . MET A 1 89 ? -0.479 0.324 -2.342 1.00 86.38 89 MET A C 1
ATOM 701 O O . MET A 1 89 ? -0.654 -0.313 -1.295 1.00 86.38 89 MET A O 1
ATOM 705 N N . GLU A 1 90 ? -0.794 1.616 -2.445 1.00 90.31 90 GLU A N 1
ATOM 706 C CA . GLU A 1 90 ? -1.318 2.437 -1.344 1.00 90.31 90 GLU A CA 1
ATOM 707 C C . GLU A 1 90 ? -2.847 2.424 -1.218 1.00 90.31 90 GLU A C 1
ATOM 709 O O . GLU A 1 90 ? -3.373 2.686 -0.133 1.00 90.31 90 GLU A O 1
ATOM 714 N N . ILE A 1 91 ? -3.579 2.005 -2.258 1.00 89.44 91 ILE A N 1
ATOM 715 C CA . ILE A 1 91 ? -5.053 1.908 -2.229 1.00 89.44 91 ILE A CA 1
ATOM 716 C C . ILE A 1 91 ? -5.577 1.109 -1.011 1.00 89.44 91 ILE A C 1
ATOM 718 O O . ILE A 1 91 ? -6.490 1.590 -0.332 1.00 89.44 91 ILE A O 1
ATOM 722 N N . PRO A 1 92 ? -5.026 -0.073 -0.648 1.00 90.44 92 PRO A N 1
ATOM 723 C CA . PRO A 1 92 ? -5.467 -0.796 0.547 1.00 90.44 92 PRO A CA 1
ATOM 724 C C . PRO A 1 92 ? -5.237 -0.009 1.839 1.00 90.44 92 PRO A C 1
ATOM 726 O O . PRO A 1 92 ? -6.055 -0.087 2.756 1.00 90.44 92 PRO A O 1
ATOM 729 N N . THR A 1 93 ? -4.132 0.735 1.924 1.00 91.62 93 THR A N 1
ATOM 730 C CA . THR A 1 93 ? -3.780 1.553 3.089 1.00 91.62 93 THR A CA 1
ATOM 731 C C . THR A 1 93 ? -4.779 2.696 3.257 1.00 91.62 93 THR A C 1
ATOM 733 O O . THR A 1 93 ? -5.289 2.914 4.359 1.00 91.62 93 THR A O 1
ATOM 736 N N . ALA A 1 94 ? -5.120 3.367 2.153 1.00 89.81 94 ALA A N 1
ATOM 737 C CA . ALA A 1 94 ? -6.112 4.433 2.130 1.00 89.81 94 ALA A CA 1
ATOM 738 C C . ALA A 1 94 ? -7.493 3.918 2.569 1.00 89.81 94 ALA A C 1
ATOM 740 O O . ALA A 1 94 ? -8.128 4.505 3.448 1.00 89.81 94 ALA A O 1
ATOM 741 N N . LEU A 1 95 ? -7.926 2.761 2.050 1.00 90.88 95 LEU A N 1
ATOM 742 C CA . LEU A 1 95 ? -9.179 2.120 2.467 1.00 90.88 95 LEU A CA 1
ATOM 743 C C . LEU A 1 95 ? -9.179 1.727 3.950 1.00 90.88 95 LEU A C 1
ATOM 745 O O . LEU A 1 95 ? -10.197 1.874 4.628 1.00 90.88 95 LEU A O 1
ATOM 749 N N . LEU A 1 96 ? -8.049 1.243 4.474 1.00 91.31 96 LEU A N 1
ATOM 750 C CA . LEU A 1 96 ? -7.917 0.891 5.889 1.00 91.31 96 LEU A CA 1
ATOM 751 C C . LEU A 1 96 ? -8.014 2.117 6.799 1.00 91.31 96 LEU A C 1
ATOM 753 O O . LEU A 1 96 ? -8.676 2.055 7.841 1.00 91.31 96 LEU A O 1
ATOM 757 N N . SER A 1 97 ? -7.367 3.218 6.411 1.00 91.69 97 SER A N 1
ATOM 758 C CA . SER A 1 97 ? -7.466 4.492 7.123 1.00 91.69 97 SER A CA 1
ATOM 759 C C . SER A 1 97 ? -8.911 4.997 7.112 1.00 91.69 97 SER A C 1
ATOM 761 O O . SER A 1 97 ? -9.484 5.235 8.177 1.00 91.69 97 SER A O 1
ATOM 763 N N . LEU A 1 98 ? -9.556 5.020 5.941 1.00 91.44 98 LEU A N 1
ATOM 764 C CA . LEU A 1 98 ? -10.936 5.480 5.787 1.00 91.44 98 LEU A CA 1
ATOM 765 C C . LEU A 1 98 ? -11.931 4.644 6.611 1.00 91.44 98 LEU A C 1
ATOM 767 O O . LEU A 1 98 ? -12.755 5.191 7.345 1.00 91.44 98 LEU A O 1
ATOM 771 N N . GLY A 1 99 ? -11.808 3.313 6.574 1.00 90.69 99 GLY A N 1
ATOM 772 C CA . GLY A 1 99 ? -12.625 2.411 7.392 1.00 90.69 99 GLY A CA 1
ATOM 773 C C . GLY A 1 99 ? -12.346 2.511 8.899 1.00 90.69 99 GLY A C 1
ATOM 774 O O . GLY A 1 99 ? -13.179 2.110 9.713 1.00 90.69 99 GLY A O 1
ATOM 775 N N . SER A 1 100 ? -11.190 3.047 9.295 1.00 88.88 100 SER A N 1
ATOM 776 C CA . SER A 1 100 ? -10.859 3.308 10.702 1.00 88.88 100 SER A CA 1
ATOM 777 C C . SER A 1 100 ? -11.406 4.649 11.197 1.00 88.88 100 SER A C 1
ATOM 779 O O . SER A 1 100 ? -11.708 4.766 12.387 1.00 88.88 100 SER A O 1
ATOM 781 N N . LEU A 1 101 ? -11.571 5.629 10.301 1.00 89.81 101 LEU A N 1
ATOM 782 C CA . LEU A 1 101 ? -12.195 6.924 10.592 1.00 89.81 101 LEU A CA 1
ATOM 783 C C . LEU A 1 101 ? -13.719 6.802 10.701 1.00 89.81 101 LEU A C 1
ATOM 785 O O . LEU A 1 101 ? -14.304 7.281 11.672 1.00 89.81 101 LEU A O 1
ATOM 789 N N . HIS A 1 102 ? -14.352 6.090 9.764 1.00 90.88 102 HIS A N 1
ATOM 790 C CA . HIS A 1 102 ? -15.798 5.875 9.754 1.00 90.88 102 HIS A CA 1
ATOM 791 C C . HIS A 1 102 ? -16.147 4.386 9.870 1.00 90.88 102 HIS A C 1
ATOM 793 O O . HIS A 1 102 ? -16.183 3.676 8.863 1.00 90.88 102 HIS A O 1
ATOM 799 N N . PRO A 1 103 ? -16.508 3.900 11.077 1.00 89.94 103 PRO A N 1
ATOM 800 C CA . PRO A 1 103 ? -16.853 2.494 11.293 1.00 89.94 103 PRO A CA 1
ATOM 801 C C . PRO A 1 103 ? -17.987 1.981 10.399 1.00 89.94 103 PRO A C 1
ATOM 803 O O . PRO A 1 103 ? -18.019 0.797 10.085 1.00 89.94 103 PRO A O 1
ATOM 806 N N . ARG A 1 104 ? -18.898 2.865 9.960 1.00 91.88 104 ARG A N 1
ATOM 807 C CA . ARG A 1 104 ? -19.987 2.526 9.028 1.00 91.88 104 ARG A CA 1
ATOM 808 C C . ARG A 1 104 ? -19.484 2.120 7.640 1.00 91.88 104 ARG A C 1
ATOM 810 O O . ARG A 1 104 ? -20.127 1.312 6.986 1.00 91.88 104 ARG A O 1
ATOM 817 N N . TRP A 1 105 ? -18.357 2.670 7.191 1.00 89.94 105 TRP A N 1
ATOM 818 C CA . TRP A 1 105 ? -17.780 2.400 5.867 1.00 89.94 105 TRP A CA 1
ATOM 819 C C . TRP A 1 105 ? -16.787 1.237 5.893 1.00 89.94 105 TRP A C 1
ATOM 821 O O . TRP A 1 105 ? -16.234 0.837 4.869 1.00 89.94 105 TRP A O 1
ATOM 831 N N . ARG A 1 106 ? -16.545 0.669 7.076 1.00 92.75 106 ARG A N 1
ATOM 832 C CA . ARG A 1 106 ? -15.589 -0.408 7.260 1.00 92.75 106 ARG A CA 1
ATOM 833 C C . ARG A 1 106 ? -16.140 -1.726 6.718 1.00 92.75 106 ARG A C 1
ATOM 835 O O . ARG A 1 106 ? -16.789 -2.484 7.434 1.00 92.75 106 ARG A O 1
ATOM 842 N N . SER A 1 107 ? -15.793 -2.043 5.475 1.00 94.06 107 SER A N 1
ATOM 843 C CA . SER A 1 107 ? -15.979 -3.380 4.910 1.00 94.06 107 SER A CA 1
ATOM 844 C C . SER A 1 107 ? -14.682 -4.180 4.995 1.00 94.06 107 SER A C 1
ATOM 846 O O . SER A 1 107 ? -13.737 -3.973 4.235 1.00 94.06 107 SER A O 1
ATOM 848 N N . ASP A 1 108 ? -14.649 -5.128 5.931 1.00 92.50 108 ASP A N 1
ATOM 849 C CA . ASP A 1 108 ? -13.523 -6.047 6.120 1.00 92.50 108 ASP A CA 1
ATOM 850 C C . ASP A 1 108 ? -13.205 -6.854 4.844 1.00 92.50 108 ASP A C 1
ATOM 852 O O . ASP A 1 108 ? -12.045 -7.159 4.570 1.00 92.50 108 ASP A O 1
ATOM 856 N N . TYR A 1 109 ? -14.231 -7.175 4.051 1.00 92.50 109 TYR A N 1
ATOM 857 C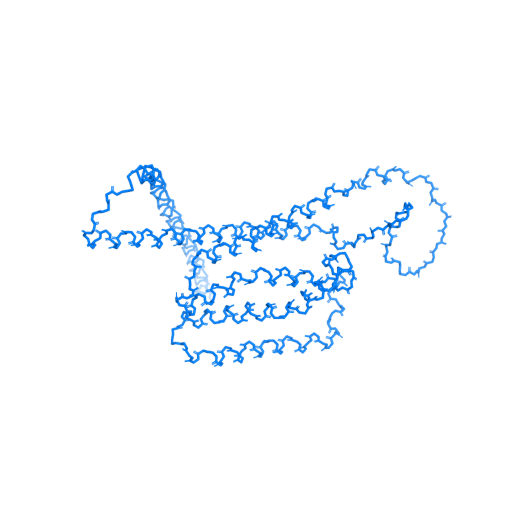 CA . TYR A 1 109 ? -14.078 -7.893 2.788 1.00 92.50 109 TYR A CA 1
ATOM 858 C C . TYR A 1 109 ? -13.492 -7.037 1.683 1.00 92.50 109 TYR A C 1
ATOM 860 O O . TYR A 1 109 ? -12.590 -7.504 0.999 1.00 92.50 109 TYR A O 1
ATOM 868 N N . LEU A 1 110 ? -13.976 -5.800 1.542 1.00 93.75 110 LEU A N 1
ATOM 869 C CA . LEU A 1 110 ? -13.458 -4.861 0.552 1.00 93.75 110 LEU A CA 1
ATOM 870 C C . LEU A 1 110 ? -11.976 -4.591 0.808 1.00 93.75 110 LEU A C 1
ATOM 872 O O . LEU A 1 110 ? -11.161 -4.626 -0.108 1.00 93.75 110 LEU A O 1
ATOM 876 N N . PHE A 1 111 ? -11.610 -4.382 2.075 1.00 93.50 111 PHE A N 1
ATOM 877 C CA . PHE A 1 111 ? -10.214 -4.212 2.449 1.00 93.50 111 PHE A CA 1
ATOM 878 C C . PHE A 1 111 ? -9.380 -5.454 2.096 1.00 93.50 111 PHE A C 1
ATOM 880 O O . PHE A 1 111 ? -8.330 -5.326 1.469 1.00 93.50 111 PHE A O 1
ATOM 887 N N . ALA A 1 112 ? -9.847 -6.657 2.451 1.00 92.88 112 ALA A N 1
ATOM 888 C CA . ALA A 1 112 ? -9.125 -7.891 2.148 1.00 92.88 112 ALA A CA 1
ATOM 889 C C . ALA A 1 112 ? -8.989 -8.142 0.637 1.00 92.88 112 ALA A C 1
ATOM 891 O O . ALA A 1 112 ? -7.911 -8.528 0.188 1.00 92.88 112 ALA A O 1
ATOM 892 N N . SER A 1 113 ? -10.047 -7.908 -0.146 1.00 93.81 113 SER A N 1
ATOM 893 C CA . SER A 1 113 ? -10.024 -8.099 -1.596 1.00 93.81 113 SER A CA 1
ATOM 894 C C . SER A 1 113 ? -9.092 -7.102 -2.273 1.00 93.81 113 SER A C 1
ATOM 896 O O . SER A 1 113 ? -8.273 -7.503 -3.093 1.00 93.81 113 SER A O 1
ATOM 898 N N . VAL A 1 114 ? -9.159 -5.821 -1.896 1.00 94.31 114 VAL A N 1
ATOM 899 C CA . VAL A 1 114 ? -8.294 -4.785 -2.470 1.00 94.31 114 VAL A CA 1
ATOM 900 C C . VAL A 1 114 ? -6.836 -5.021 -2.081 1.00 94.31 114 VAL A C 1
ATOM 902 O O . VAL A 1 114 ? -5.981 -4.994 -2.958 1.00 94.31 114 VAL A O 1
ATOM 905 N N . PHE A 1 115 ? -6.547 -5.364 -0.819 1.00 92.56 115 PHE A N 1
ATOM 906 C CA . PHE A 1 115 ? -5.195 -5.745 -0.393 1.00 92.56 115 PHE A CA 1
ATOM 907 C C . PHE A 1 115 ? -4.653 -6.927 -1.203 1.00 92.56 115 PHE A C 1
ATOM 909 O O . PHE A 1 115 ? -3.510 -6.897 -1.658 1.00 92.56 115 PHE A O 1
ATOM 916 N N . PHE A 1 116 ? -5.460 -7.974 -1.386 1.00 93.69 116 PHE A N 1
ATOM 917 C CA . PHE A 1 116 ? -5.054 -9.148 -2.150 1.00 93.69 116 PHE A CA 1
ATOM 918 C C . PHE A 1 116 ? -4.741 -8.792 -3.608 1.00 93.69 116 PHE A C 1
ATOM 920 O O . PHE A 1 116 ? -3.673 -9.144 -4.106 1.00 93.69 116 PHE A O 1
ATOM 927 N N . MET A 1 117 ? -5.639 -8.064 -4.272 1.00 91.81 117 MET A N 1
ATOM 928 C CA . MET A 1 117 ? -5.482 -7.717 -5.684 1.00 91.81 117 MET A CA 1
ATOM 929 C C . MET A 1 117 ? -4.285 -6.794 -5.915 1.00 91.81 117 MET A C 1
ATOM 931 O O . MET A 1 117 ? -3.421 -7.099 -6.735 1.00 91.81 117 MET A O 1
ATOM 935 N N . THR A 1 118 ? -4.182 -5.693 -5.169 1.00 89.38 118 THR A N 1
ATOM 936 C CA . THR A 1 118 ? -3.142 -4.696 -5.443 1.00 89.38 118 THR A CA 1
ATOM 937 C C . THR A 1 118 ? -1.777 -5.072 -4.892 1.00 89.38 118 THR A C 1
ATOM 939 O O . THR A 1 118 ? -0.781 -4.610 -5.434 1.00 89.38 118 THR A O 1
ATOM 942 N N . ARG A 1 119 ? -1.687 -5.901 -3.841 1.00 89.06 119 ARG A N 1
ATOM 943 C CA . ARG A 1 119 ? -0.387 -6.294 -3.272 1.00 89.06 119 ARG A CA 1
ATOM 944 C C . ARG A 1 119 ? 0.043 -7.688 -3.693 1.00 89.06 119 ARG A C 1
ATOM 946 O O . ARG A 1 119 ? 1.153 -7.836 -4.183 1.00 89.06 119 ARG A O 1
ATOM 953 N N . ILE A 1 120 ? -0.805 -8.705 -3.553 1.00 92.50 120 ILE A N 1
ATOM 954 C CA . ILE A 1 120 ? -0.406 -10.096 -3.829 1.00 92.50 120 ILE A CA 1
ATOM 955 C C . ILE A 1 120 ? -0.429 -10.386 -5.329 1.00 92.50 120 ILE A C 1
ATOM 957 O O . ILE A 1 120 ? 0.596 -10.780 -5.885 1.00 92.50 120 ILE A O 1
ATOM 961 N N . ALA A 1 121 ? -1.565 -10.165 -5.996 1.00 90.50 121 ALA A N 1
ATOM 962 C CA . ALA A 1 121 ? -1.692 -10.480 -7.419 1.00 90.50 121 ALA A CA 1
ATOM 963 C C . ALA A 1 121 ? -0.775 -9.597 -8.283 1.00 90.50 121 ALA A C 1
ATOM 965 O O . ALA A 1 121 ? -0.107 -10.105 -9.187 1.00 90.50 121 ALA A O 1
ATOM 966 N N . LEU A 1 122 ? -0.661 -8.306 -7.950 1.00 87.50 122 LEU A N 1
ATOM 967 C CA . LEU A 1 122 ? 0.279 -7.402 -8.614 1.00 87.50 122 LEU A CA 1
ATOM 968 C C . LEU A 1 122 ? 1.738 -7.850 -8.438 1.00 87.50 122 LEU A C 1
ATOM 970 O O . LEU A 1 122 ? 2.462 -7.914 -9.426 1.00 87.50 122 LEU A O 1
ATOM 974 N N . HIS A 1 123 ? 2.174 -8.216 -7.222 1.00 86.31 123 HIS A N 1
ATOM 975 C CA . HIS A 1 123 ? 3.544 -8.703 -7.004 1.00 86.31 123 HIS A CA 1
ATOM 976 C C . HIS A 1 123 ? 3.834 -9.972 -7.802 1.00 86.31 123 HIS A C 1
ATOM 978 O O . HIS A 1 123 ? 4.884 -10.058 -8.430 1.00 86.31 123 HIS A O 1
ATOM 984 N N . ILE A 1 124 ? 2.911 -10.940 -7.814 1.00 89.38 124 ILE A N 1
ATOM 985 C CA . ILE A 1 124 ? 3.076 -12.173 -8.597 1.00 89.38 124 ILE A CA 1
ATOM 986 C C . ILE A 1 124 ? 3.213 -11.835 -10.082 1.00 89.38 124 ILE A C 1
ATOM 988 O O . ILE A 1 124 ? 4.126 -12.328 -10.737 1.00 89.38 124 ILE A O 1
ATOM 992 N N . THR A 1 125 ? 2.353 -10.954 -10.597 1.00 87.75 125 THR A N 1
ATOM 993 C CA . THR A 1 125 ? 2.393 -10.524 -12.001 1.00 87.75 125 THR A CA 1
ATOM 994 C C . THR A 1 125 ? 3.726 -9.857 -12.336 1.00 87.75 125 THR A C 1
ATOM 996 O O . THR A 1 125 ? 4.336 -10.199 -13.344 1.00 87.75 125 THR A O 1
ATOM 999 N N . LEU A 1 126 ? 4.225 -8.965 -11.472 1.00 84.81 126 LEU A N 1
ATOM 1000 C CA . LEU A 1 126 ? 5.522 -8.309 -11.656 1.00 84.81 126 LEU A CA 1
ATOM 1001 C C . LEU A 1 126 ? 6.691 -9.296 -11.592 1.00 84.81 126 LEU A C 1
ATOM 1003 O O . LEU A 1 126 ? 7.597 -9.205 -12.415 1.00 84.81 126 LEU A O 1
ATOM 1007 N N . ILE A 1 127 ? 6.669 -10.251 -10.658 1.00 87.44 127 ILE A N 1
ATOM 1008 C CA . ILE A 1 127 ? 7.704 -11.287 -10.541 1.00 87.44 127 ILE A CA 1
ATOM 1009 C C . ILE A 1 127 ? 7.720 -12.162 -11.795 1.00 87.44 127 ILE A C 1
ATOM 1011 O O . ILE A 1 127 ? 8.790 -12.396 -12.347 1.00 87.44 127 ILE A O 1
ATOM 1015 N N . VAL A 1 128 ? 6.556 -12.611 -12.276 1.00 87.44 128 VAL A N 1
ATOM 1016 C CA . VAL A 1 128 ? 6.450 -13.434 -13.492 1.00 87.44 128 VAL A CA 1
ATOM 1017 C C . VAL A 1 128 ? 6.88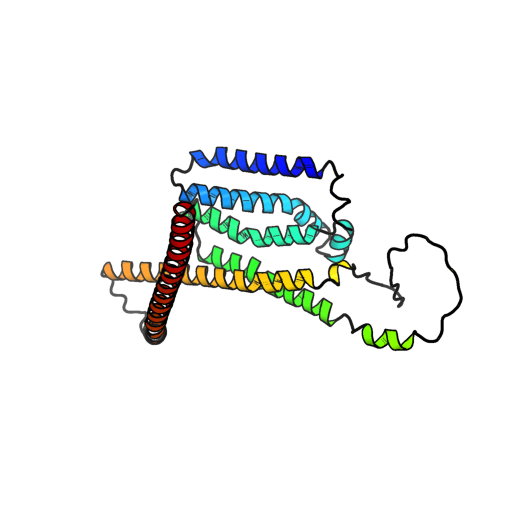9 -12.649 -14.725 1.00 87.44 128 VAL A C 1
ATOM 1019 O O . VAL A 1 128 ? 7.682 -13.159 -15.511 1.00 87.44 128 VAL A O 1
ATOM 1022 N N . ALA A 1 129 ? 6.427 -11.407 -14.882 1.00 84.25 129 ALA A N 1
ATOM 1023 C CA . ALA A 1 129 ? 6.817 -10.553 -16.000 1.00 84.25 129 ALA A CA 1
ATOM 1024 C C . ALA A 1 129 ? 8.331 -10.300 -16.012 1.00 84.25 129 ALA A C 1
ATOM 1026 O O . ALA A 1 129 ? 8.973 -10.414 -17.055 1.00 84.25 129 ALA A O 1
ATOM 1027 N N . TYR A 1 130 ? 8.919 -10.022 -14.848 1.00 83.12 130 TYR A N 1
ATOM 1028 C CA . TYR A 1 130 ? 10.354 -9.797 -14.727 1.00 83.12 130 TYR A CA 1
ATOM 1029 C C . TYR A 1 130 ? 11.161 -11.084 -14.959 1.00 83.12 130 TYR A C 1
ATOM 1031 O O . TYR A 1 130 ? 12.141 -11.072 -15.701 1.00 83.12 130 TYR A O 1
ATOM 1039 N N . ALA A 1 131 ? 10.728 -12.214 -14.392 1.00 84.50 131 ALA A N 1
ATOM 1040 C CA . ALA A 1 131 ? 11.353 -13.514 -14.621 1.00 84.50 131 ALA A CA 1
ATOM 1041 C C . ALA A 1 131 ? 11.299 -13.915 -16.103 1.00 84.50 131 ALA A C 1
ATOM 1043 O O . ALA A 1 131 ? 12.282 -14.428 -16.626 1.00 84.50 131 ALA A O 1
ATOM 1044 N N . ALA A 1 132 ? 10.198 -13.631 -16.804 1.00 84.31 132 ALA A N 1
ATOM 1045 C CA . ALA A 1 132 ? 10.078 -13.892 -18.237 1.00 84.31 132 ALA A CA 1
ATOM 1046 C C . ALA A 1 132 ? 11.082 -13.075 -19.069 1.00 84.31 132 ALA A C 1
ATOM 1048 O O . ALA A 1 132 ? 11.646 -13.599 -20.029 1.00 84.31 132 ALA A O 1
ATOM 1049 N N . ILE A 1 133 ? 11.344 -11.817 -18.694 1.00 81.88 133 ILE A N 1
ATOM 1050 C CA . ILE A 1 133 ? 12.380 -10.987 -19.331 1.00 81.88 133 ILE A CA 1
ATOM 1051 C C . ILE A 1 133 ? 13.775 -11.560 -19.042 1.00 81.88 133 ILE A C 1
ATOM 1053 O O . ILE A 1 133 ? 14.573 -11.701 -19.966 1.00 81.88 133 ILE A O 1
ATOM 1057 N N . TYR A 1 134 ? 14.046 -11.940 -17.789 1.00 80.25 134 TYR A N 1
ATOM 1058 C CA . TYR A 1 134 ? 15.345 -12.468 -17.360 1.00 80.25 134 TYR A CA 1
ATOM 1059 C C . TYR A 1 134 ? 15.675 -13.837 -17.976 1.00 80.25 134 TYR A C 1
ATOM 1061 O O . TYR A 1 134 ? 16.800 -14.084 -18.390 1.00 80.25 134 TYR A O 1
ATOM 1069 N N . LEU A 1 135 ? 14.691 -14.731 -18.091 1.00 83.62 135 LEU A N 1
ATOM 1070 C CA . LEU A 1 135 ? 14.882 -16.041 -18.721 1.00 83.62 135 LEU A CA 1
ATOM 1071 C C . LEU A 1 135 ? 15.012 -15.947 -20.248 1.00 83.62 135 LEU A C 1
ATOM 1073 O O . LEU A 1 135 ? 15.538 -16.865 -20.871 1.00 83.62 135 LEU A O 1
ATOM 1077 N N . ARG A 1 136 ? 14.526 -14.860 -20.865 1.00 84.62 136 ARG A N 1
ATOM 1078 C CA . ARG A 1 136 ? 14.622 -14.650 -22.315 1.00 84.62 136 ARG A CA 1
ATOM 1079 C C . ARG A 1 136 ? 16.003 -14.167 -22.750 1.00 84.62 136 ARG A C 1
ATOM 1081 O O . ARG A 1 136 ? 16.333 -14.383 -23.911 1.00 84.62 136 ARG A O 1
ATOM 1088 N N . THR A 1 137 ? 16.795 -13.525 -21.887 1.00 76.56 137 THR A N 1
ATOM 1089 C CA . THR A 1 137 ? 18.178 -13.157 -22.227 1.00 76.56 137 THR A CA 1
ATOM 1090 C C . THR A 1 137 ? 19.027 -14.425 -22.302 1.00 76.56 137 THR A C 1
ATOM 1092 O O . THR A 1 137 ? 19.306 -15.009 -21.255 1.00 76.56 137 THR A O 1
ATOM 1095 N N . PRO A 1 138 ? 19.421 -14.888 -23.504 1.00 67.75 138 PRO A N 1
ATOM 1096 C CA . PRO A 1 138 ? 20.280 -16.057 -23.633 1.00 67.75 138 PRO A CA 1
ATOM 1097 C C . PRO A 1 138 ? 21.616 -15.732 -22.969 1.00 67.75 138 PRO A C 1
ATOM 1099 O O . PRO A 1 138 ? 22.084 -14.597 -23.083 1.00 67.75 138 PRO A O 1
ATOM 1102 N N . ASN A 1 139 ? 22.211 -16.703 -22.279 1.00 63.91 139 ASN A N 1
ATOM 1103 C CA . ASN A 1 139 ? 23.524 -16.568 -21.656 1.00 63.91 139 ASN A CA 1
ATOM 1104 C C . ASN A 1 139 ? 24.539 -16.066 -22.694 1.00 63.91 139 ASN A C 1
ATOM 1106 O O . ASN A 1 139 ? 25.038 -16.824 -23.520 1.00 63.91 139 ASN A O 1
ATOM 1110 N N . ALA A 1 140 ? 24.831 -14.765 -22.663 1.00 60.16 140 ALA A N 1
ATOM 1111 C CA . ALA A 1 140 ? 25.785 -14.134 -23.571 1.00 60.16 140 ALA A CA 1
ATOM 1112 C C . ALA A 1 140 ? 27.223 -14.647 -23.355 1.00 60.16 140 ALA A C 1
ATOM 1114 O O . ALA A 1 140 ? 28.093 -14.374 -24.176 1.00 60.16 140 ALA A O 1
ATOM 1115 N N . SER A 1 141 ? 27.452 -15.424 -22.289 1.00 59.75 141 SER A N 1
ATOM 1116 C CA . SER A 1 141 ? 28.719 -16.090 -21.991 1.00 59.75 141 SER A CA 1
ATOM 1117 C C . SER A 1 141 ? 29.152 -17.090 -23.061 1.00 59.75 141 SER A C 1
ATOM 1119 O O . SER A 1 141 ? 30.346 -17.282 -23.235 1.00 59.75 141 SER A O 1
ATOM 1121 N N . ASP A 1 142 ? 28.227 -17.687 -23.819 1.00 61.19 142 ASP A N 1
ATOM 1122 C CA . ASP A 1 142 ? 28.594 -18.748 -24.770 1.00 61.19 142 ASP A CA 1
ATOM 1123 C C . ASP A 1 142 ? 29.145 -18.197 -26.102 1.00 61.19 142 ASP A C 1
ATOM 1125 O O . ASP A 1 142 ? 29.612 -18.962 -26.945 1.00 61.19 142 ASP A O 1
ATOM 1129 N N . ASN A 1 143 ? 29.097 -16.873 -26.319 1.00 56.88 143 ASN A N 1
ATOM 1130 C CA . ASN A 1 143 ? 29.508 -16.245 -27.582 1.00 56.88 143 ASN A CA 1
ATOM 1131 C C . ASN A 1 143 ? 30.780 -15.382 -27.480 1.00 56.88 143 ASN A C 1
ATOM 1133 O O . ASN A 1 143 ? 31.346 -15.039 -28.519 1.00 56.88 143 ASN A O 1
ATOM 1137 N N . GLU A 1 144 ? 31.263 -15.048 -26.274 1.00 58.91 144 GLU A N 1
ATOM 1138 C CA . GLU A 1 144 ? 32.547 -14.337 -26.116 1.00 58.91 144 GLU A CA 1
ATOM 1139 C C . GLU A 1 144 ? 33.750 -15.218 -26.495 1.00 58.91 144 GLU A C 1
ATOM 1141 O O . GLU A 1 144 ? 34.696 -14.719 -27.107 1.00 58.91 144 GLU A O 1
ATOM 1146 N N . ASP A 1 145 ? 33.667 -16.539 -26.297 1.00 57.53 145 ASP A N 1
ATOM 1147 C CA . ASP A 1 145 ? 34.739 -17.475 -26.681 1.00 57.53 145 ASP A CA 1
ATOM 1148 C C . ASP A 1 145 ? 34.929 -17.606 -28.207 1.00 57.53 145 ASP A C 1
ATOM 1150 O O . ASP A 1 145 ? 35.934 -18.145 -28.671 1.00 57.53 145 ASP A O 1
ATOM 1154 N N . ARG A 1 146 ? 34.001 -17.083 -29.024 1.00 56.94 146 ARG A N 1
ATOM 1155 C CA . ARG A 1 146 ? 34.087 -17.141 -30.495 1.00 56.94 146 ARG A CA 1
ATOM 1156 C C . ARG A 1 146 ? 34.661 -15.893 -31.167 1.00 56.94 146 ARG A C 1
ATOM 1158 O O . ARG A 1 146 ? 34.992 -15.973 -32.348 1.00 56.94 146 ARG A O 1
ATOM 1165 N N . ILE A 1 147 ? 34.807 -14.764 -30.467 1.00 58.75 147 ILE A N 1
ATOM 1166 C CA . ILE A 1 147 ? 35.227 -13.484 -31.085 1.00 58.75 147 ILE A CA 1
ATOM 1167 C C . ILE A 1 147 ? 36.689 -13.112 -30.744 1.00 58.75 147 ILE A C 1
ATOM 1169 O O . ILE A 1 147 ? 37.274 -12.218 -31.354 1.00 58.75 147 ILE A O 1
ATOM 1173 N N . GLY A 1 148 ? 37.349 -13.861 -29.857 1.00 54.88 148 GLY A N 1
ATOM 1174 C CA . GLY A 1 148 ? 38.692 -13.556 -29.346 1.00 54.88 148 GLY A CA 1
ATOM 1175 C C . GLY A 1 148 ? 39.904 -13.782 -30.266 1.00 54.88 148 GLY A C 1
ATOM 1176 O O . GLY A 1 148 ? 41.019 -13.660 -29.769 1.00 54.88 148 GLY A O 1
ATOM 1177 N N . LEU A 1 149 ? 39.766 -14.098 -31.563 1.00 56.84 149 LEU A N 1
ATOM 1178 C CA . LEU A 1 149 ? 40.939 -14.444 -32.398 1.00 56.84 149 LEU A CA 1
ATOM 1179 C C . LEU A 1 149 ? 41.163 -13.634 -33.691 1.00 56.84 149 LEU A C 1
ATOM 1181 O O . LEU A 1 149 ? 42.038 -14.006 -34.466 1.00 56.84 149 LEU A O 1
ATOM 1185 N N . GLY A 1 150 ? 40.431 -12.539 -33.948 1.00 54.78 150 GLY A N 1
ATOM 1186 C CA . GLY A 1 150 ? 40.451 -11.913 -35.286 1.00 54.78 150 GLY A CA 1
ATOM 1187 C C . GLY A 1 150 ? 40.667 -10.402 -35.431 1.00 54.78 150 GLY A C 1
ATOM 1188 O O . GLY A 1 150 ? 40.840 -9.964 -36.563 1.00 54.78 150 GLY A O 1
ATOM 1189 N N . GLN A 1 151 ? 40.649 -9.578 -34.376 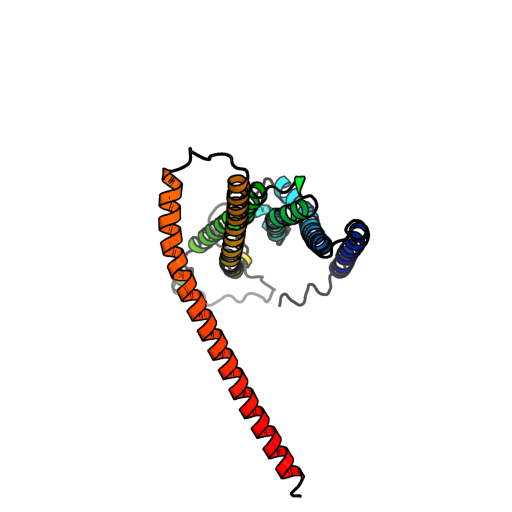1.00 51.88 151 GLN A N 1
ATOM 1190 C CA . GLN A 1 151 ? 40.549 -8.114 -34.561 1.00 51.88 151 GLN A CA 1
ATOM 1191 C C . GLN A 1 151 ? 41.604 -7.300 -33.793 1.00 51.88 151 GLN A C 1
ATOM 1193 O O . GLN A 1 151 ? 41.304 -6.451 -32.959 1.00 51.88 151 GLN A O 1
ATOM 1198 N N . LEU A 1 152 ? 42.876 -7.544 -34.113 1.00 54.44 152 LEU A N 1
ATOM 1199 C CA . LEU A 1 152 ? 43.989 -6.644 -33.801 1.00 54.44 152 LEU A CA 1
ATOM 1200 C C . LEU A 1 152 ? 44.195 -5.679 -34.977 1.00 54.44 152 LEU A C 1
ATOM 1202 O O . LEU A 1 152 ? 44.730 -6.076 -36.007 1.00 54.44 152 LEU A O 1
ATOM 1206 N N . GLY A 1 153 ? 43.799 -4.412 -34.816 1.00 53.88 153 GLY A N 1
ATOM 1207 C CA . GLY A 1 153 ? 44.302 -3.326 -35.666 1.00 53.88 153 GLY A CA 1
ATOM 1208 C C . GLY A 1 153 ? 43.264 -2.338 -36.190 1.00 53.88 153 GLY A C 1
ATOM 1209 O O . GLY A 1 153 ? 43.010 -2.303 -37.386 1.00 53.88 153 GLY A O 1
ATOM 1210 N N . ALA A 1 154 ? 42.728 -1.475 -35.327 1.00 48.56 154 ALA A N 1
ATOM 1211 C CA . ALA A 1 154 ? 42.335 -0.119 -35.721 1.00 48.56 154 ALA A CA 1
ATOM 1212 C C . ALA A 1 154 ? 42.233 0.760 -34.469 1.00 48.56 154 ALA A C 1
ATOM 1214 O O . ALA A 1 154 ? 41.368 0.560 -33.621 1.00 48.56 154 ALA A O 1
ATOM 1215 N N . ALA A 1 155 ? 43.149 1.718 -34.338 1.00 61.34 155 ALA A N 1
ATOM 1216 C CA . ALA A 1 155 ? 43.097 2.742 -33.306 1.00 61.34 155 ALA A CA 1
ATOM 1217 C C . ALA A 1 155 ? 41.943 3.712 -33.604 1.00 61.34 155 ALA A C 1
ATOM 1219 O O . ALA A 1 155 ? 41.926 4.357 -34.651 1.00 61.34 155 ALA A O 1
ATOM 1220 N N . SER A 1 156 ? 40.995 3.826 -32.677 1.00 48.84 156 SER A N 1
ATOM 1221 C CA . SER A 1 156 ? 39.901 4.802 -32.720 1.00 48.84 156 SER A CA 1
ATOM 1222 C C . SER A 1 156 ? 39.920 5.715 -31.479 1.00 48.84 156 SER A C 1
ATOM 1224 O O . SER A 1 156 ? 40.413 5.304 -30.427 1.00 48.84 156 SER A O 1
ATOM 1226 N N . PRO A 1 157 ? 39.443 6.970 -31.613 1.00 54.28 157 PRO A N 1
ATOM 1227 C CA . PRO A 1 157 ? 39.780 8.098 -30.737 1.00 54.28 157 PRO A CA 1
ATOM 1228 C C . PRO A 1 157 ? 39.054 8.095 -29.376 1.00 54.28 157 PRO A C 1
ATOM 1230 O O . PRO A 1 157 ? 38.044 7.409 -29.211 1.00 54.28 157 PRO A O 1
ATOM 1233 N N . PRO A 1 158 ? 39.517 8.910 -28.402 1.00 53.50 158 PRO A N 1
ATOM 1234 C CA . PRO A 1 158 ? 38.921 8.999 -27.078 1.00 53.50 158 PRO A CA 1
ATOM 1235 C C . PRO A 1 158 ? 37.739 9.974 -27.103 1.00 53.50 158 PRO A C 1
ATOM 1237 O O . PRO A 1 158 ? 37.894 11.165 -26.854 1.00 53.50 158 PRO A O 1
ATOM 1240 N N . TYR A 1 159 ? 36.541 9.474 -27.390 1.00 42.50 159 TYR A N 1
ATOM 1241 C CA . TYR A 1 159 ? 35.308 10.170 -27.032 1.00 42.50 159 TYR A CA 1
ATOM 1242 C C . TYR A 1 159 ? 34.375 9.220 -26.298 1.00 42.50 159 TYR A C 1
ATOM 1244 O O . TYR A 1 159 ? 34.262 8.039 -26.616 1.00 42.50 159 TYR A O 1
ATOM 1252 N N . PHE A 1 160 ? 33.760 9.781 -25.265 1.00 49.84 160 PHE A N 1
ATOM 1253 C CA . PHE A 1 160 ? 32.874 9.191 -24.273 1.00 49.84 160 PHE A CA 1
ATOM 1254 C C . PHE A 1 160 ? 31.749 8.359 -24.922 1.00 49.84 160 PHE A C 1
ATOM 1256 O O . PHE A 1 160 ? 30.642 8.840 -25.148 1.00 49.84 160 PHE A O 1
ATOM 1263 N N . SER A 1 161 ? 32.048 7.101 -25.251 1.00 42.25 161 SER A N 1
ATOM 1264 C CA . SER A 1 161 ? 31.095 6.148 -25.812 1.00 42.25 161 SER A CA 1
ATOM 1265 C C . SER A 1 161 ? 30.364 5.469 -24.668 1.00 42.25 161 SER A C 1
ATOM 1267 O O . SER A 1 161 ? 30.926 4.673 -23.917 1.00 42.25 161 SER A O 1
ATOM 1269 N N . MET A 1 162 ? 29.090 5.804 -24.501 1.00 43.38 162 MET A N 1
ATOM 1270 C CA . MET A 1 162 ? 28.229 5.207 -23.491 1.00 43.38 162 MET A CA 1
ATOM 1271 C C . MET A 1 162 ? 27.719 3.829 -23.956 1.00 43.38 162 MET A C 1
ATOM 1273 O O . MET A 1 162 ? 26.522 3.580 -23.977 1.00 43.38 162 MET A O 1
ATOM 1277 N N . ASN A 1 163 ? 28.634 2.907 -24.274 1.00 46.00 163 ASN A N 1
ATOM 1278 C CA . ASN A 1 163 ? 28.437 1.457 -24.411 1.00 46.00 163 ASN A CA 1
ATOM 1279 C C . ASN A 1 163 ? 27.096 1.042 -25.059 1.00 46.00 163 ASN A C 1
ATOM 1281 O O . ASN A 1 163 ? 26.221 0.495 -24.385 1.00 46.00 163 ASN A O 1
ATOM 1285 N N . GLU A 1 164 ? 26.912 1.314 -26.346 1.00 45.50 164 GLU A N 1
ATOM 1286 C CA . GLU A 1 164 ? 25.844 0.719 -27.157 1.00 45.50 164 GLU A CA 1
ATOM 1287 C C . GLU A 1 164 ? 26.346 -0.595 -27.765 1.00 45.50 164 GLU A C 1
ATOM 1289 O O . GLU A 1 164 ? 27.116 -0.593 -28.721 1.00 45.50 164 GLU A O 1
ATOM 1294 N N . THR A 1 165 ? 25.913 -1.737 -27.234 1.00 46.62 165 THR A N 1
ATOM 1295 C CA . THR A 1 165 ? 26.040 -3.018 -27.940 1.00 46.62 165 THR A CA 1
ATOM 1296 C C . THR A 1 165 ? 24.916 -3.113 -28.968 1.00 46.62 165 THR A C 1
ATOM 1298 O O . THR A 1 165 ? 23.775 -3.466 -28.667 1.00 46.62 165 THR A O 1
ATOM 1301 N N . LEU A 1 166 ? 25.246 -2.710 -30.193 1.00 43.19 166 LEU A N 1
ATOM 1302 C CA . LEU A 1 166 ? 24.377 -2.698 -31.362 1.00 43.19 166 LEU A CA 1
ATOM 1303 C C . LEU A 1 166 ? 24.245 -4.127 -31.927 1.00 43.19 166 LEU A C 1
ATOM 1305 O O . LEU A 1 166 ? 25.053 -4.555 -32.743 1.00 43.19 166 LEU A O 1
ATOM 1309 N N . ALA A 1 167 ? 23.237 -4.885 -31.492 1.00 45.84 167 ALA A N 1
ATOM 1310 C CA . ALA A 1 167 ? 22.860 -6.134 -32.155 1.00 45.84 167 ALA A CA 1
ATOM 1311 C C . ALA A 1 167 ? 21.968 -5.806 -33.362 1.00 45.84 167 ALA A C 1
ATOM 1313 O O . ALA A 1 167 ? 20.782 -5.510 -33.212 1.00 45.84 167 ALA A O 1
ATOM 1314 N N . THR A 1 168 ? 22.552 -5.804 -34.558 1.00 41.59 168 THR A N 1
ATOM 1315 C CA . THR A 1 168 ? 21.855 -5.585 -35.826 1.00 41.59 168 THR A CA 1
ATOM 1316 C C . THR A 1 168 ? 21.147 -6.866 -36.258 1.00 41.59 168 THR A C 1
ATOM 1318 O O . THR A 1 168 ? 21.766 -7.818 -36.722 1.00 41.59 168 THR A O 1
ATOM 1321 N N . ASN A 1 169 ? 19.822 -6.898 -36.142 1.00 48.78 169 ASN A N 1
ATOM 1322 C CA . ASN A 1 169 ? 19.020 -7.789 -36.970 1.00 48.78 169 ASN A CA 1
ATOM 1323 C C . ASN A 1 169 ? 17.822 -7.008 -37.508 1.00 48.78 169 ASN A C 1
ATOM 1325 O O . ASN A 1 169 ? 17.217 -6.211 -36.788 1.00 48.78 169 ASN A O 1
ATOM 1329 N N . GLY A 1 170 ? 17.570 -7.171 -38.803 1.00 54.47 170 GLY A N 1
ATOM 1330 C CA . GLY A 1 170 ? 16.706 -6.310 -39.600 1.00 54.47 170 GLY A CA 1
ATOM 1331 C C . GLY A 1 170 ? 15.356 -6.002 -38.947 1.00 54.47 170 GLY A C 1
ATOM 1332 O O . GLY A 1 170 ? 14.571 -6.895 -38.644 1.00 54.47 170 GLY A O 1
ATOM 1333 N N . ASN A 1 171 ? 15.109 -4.697 -38.828 1.00 58.91 171 ASN A N 1
ATOM 1334 C CA . ASN A 1 171 ? 13.832 -3.985 -38.747 1.00 58.91 171 ASN A CA 1
ATOM 1335 C C . ASN A 1 171 ? 13.065 -3.728 -37.442 1.00 58.91 171 ASN A C 1
ATOM 1337 O O . ASN A 1 171 ? 12.109 -2.972 -37.529 1.00 58.91 171 ASN A O 1
ATOM 1341 N N . HIS A 1 172 ? 13.482 -4.142 -36.242 1.00 48.88 172 HIS A N 1
ATOM 1342 C CA . HIS A 1 172 ? 13.074 -3.419 -35.011 1.00 48.88 172 HIS A CA 1
ATOM 1343 C C . HIS A 1 172 ? 13.924 -3.855 -33.810 1.00 48.88 172 HIS A C 1
ATOM 1345 O O . HIS A 1 172 ? 13.568 -4.748 -33.043 1.00 48.88 172 HIS A O 1
ATOM 1351 N N . THR A 1 173 ? 15.079 -3.218 -33.619 1.00 50.75 173 THR A N 1
ATOM 1352 C CA . THR A 1 173 ? 15.909 -3.441 -32.429 1.00 50.75 173 THR A CA 1
ATOM 1353 C C . THR A 1 173 ? 15.287 -2.724 -31.234 1.00 50.75 173 THR A C 1
ATOM 1355 O O . THR A 1 173 ? 15.493 -1.524 -31.035 1.00 50.75 173 THR A O 1
ATOM 1358 N N . ILE A 1 174 ? 14.502 -3.448 -30.435 1.00 55.09 174 ILE A N 1
ATOM 1359 C CA . ILE A 1 174 ? 14.008 -2.958 -29.146 1.00 55.09 174 ILE A CA 1
ATOM 1360 C C . ILE A 1 174 ? 15.208 -2.876 -28.196 1.00 55.09 174 ILE A C 1
ATOM 1362 O O . ILE A 1 174 ? 15.674 -3.881 -27.663 1.00 55.09 174 ILE A O 1
ATOM 1366 N N . ARG A 1 175 ? 15.737 -1.663 -28.013 1.00 58.09 175 ARG A N 1
ATOM 1367 C CA . ARG A 1 175 ? 16.834 -1.383 -27.081 1.00 58.09 175 ARG A CA 1
ATOM 1368 C C . ARG A 1 175 ? 16.333 -1.596 -25.652 1.00 58.09 175 ARG A C 1
ATOM 1370 O O . ARG A 1 175 ? 15.509 -0.824 -25.165 1.00 58.09 175 ARG A O 1
ATOM 1377 N N . LEU A 1 176 ? 16.810 -2.648 -24.984 1.00 58.25 176 LEU A N 1
ATOM 1378 C CA . LEU A 1 176 ? 16.520 -2.867 -23.569 1.00 58.25 176 LEU A CA 1
ATOM 1379 C C . LEU A 1 176 ? 17.431 -1.943 -22.735 1.00 58.25 176 LEU A C 1
ATOM 1381 O O . LEU A 1 176 ? 18.653 -2.024 -22.872 1.00 58.25 176 LEU A O 1
ATOM 1385 N N . PRO A 1 177 ? 16.898 -1.048 -21.886 1.00 61.56 177 PRO A N 1
ATOM 1386 C CA . PRO A 1 177 ? 17.732 -0.203 -21.040 1.00 61.56 177 PRO A CA 1
ATOM 1387 C C . PRO A 1 177 ? 18.563 -1.052 -20.067 1.00 61.56 177 PRO A C 1
ATOM 1389 O O . PRO A 1 177 ? 18.047 -1.971 -19.431 1.00 61.56 177 PRO A O 1
ATOM 1392 N N . LYS A 1 178 ? 19.849 -0.714 -19.899 1.00 63.00 178 LYS A N 1
ATOM 1393 C CA . LYS A 1 178 ? 20.794 -1.421 -19.005 1.00 63.00 178 LYS A CA 1
ATOM 1394 C C . LYS A 1 178 ? 20.308 -1.529 -17.554 1.00 63.00 178 LYS A C 1
ATOM 1396 O O . LYS A 1 178 ? 20.740 -2.423 -16.835 1.00 63.00 178 LYS A O 1
ATOM 1401 N N . SER A 1 179 ? 19.402 -0.651 -17.120 1.00 58.91 179 SER A N 1
ATOM 1402 C CA . SER A 1 179 ? 18.785 -0.711 -15.790 1.00 58.91 179 SER A CA 1
ATOM 1403 C C . SER A 1 179 ? 17.982 -1.998 -15.562 1.00 58.91 179 SER A C 1
ATOM 1405 O O . SER A 1 179 ? 17.981 -2.520 -14.446 1.00 58.91 179 SER A O 1
ATOM 1407 N N . LEU A 1 180 ? 17.370 -2.559 -16.613 1.00 61.88 180 LEU A N 1
ATOM 1408 C CA . LEU A 1 180 ? 16.615 -3.816 -16.542 1.00 61.88 180 LEU A CA 1
ATOM 1409 C C . LEU A 1 180 ? 17.515 -5.050 -16.396 1.00 61.88 180 LEU A C 1
ATOM 1411 O O . LEU A 1 180 ? 17.038 -6.074 -15.919 1.00 61.88 180 LEU A O 1
ATOM 1415 N N . ALA A 1 181 ? 18.803 -4.948 -16.741 1.00 67.81 181 ALA A N 1
ATOM 1416 C CA . ALA A 1 181 ? 19.763 -6.041 -16.575 1.00 67.81 181 ALA A CA 1
ATOM 1417 C C . ALA A 1 181 ? 20.204 -6.238 -15.112 1.00 67.81 181 ALA A C 1
ATOM 1419 O O . ALA A 1 181 ? 20.781 -7.268 -14.771 1.00 67.81 181 ALA A O 1
ATOM 1420 N N . SER A 1 182 ? 19.948 -5.262 -14.232 1.00 77.81 182 SER A N 1
ATOM 1421 C CA . SER A 1 182 ? 20.270 -5.405 -12.812 1.00 77.81 182 SER A CA 1
ATOM 1422 C C . SER A 1 182 ? 19.244 -6.314 -12.123 1.00 77.81 182 SER A C 1
ATOM 1424 O O . SER A 1 182 ? 18.056 -6.039 -12.244 1.00 77.81 182 SER A O 1
ATOM 1426 N N . PRO A 1 183 ? 19.646 -7.332 -11.338 1.00 80.12 183 PRO A N 1
ATOM 1427 C CA . PRO A 1 183 ? 18.709 -8.214 -10.628 1.00 80.12 183 PRO A CA 1
ATOM 1428 C C . PRO A 1 183 ? 18.013 -7.530 -9.436 1.00 80.12 183 PRO A C 1
ATOM 1430 O O . PRO A 1 183 ? 17.158 -8.130 -8.785 1.00 80.12 183 PRO A O 1
ATOM 1433 N N . LEU A 1 184 ? 18.379 -6.281 -9.127 1.00 79.12 184 LEU A N 1
ATOM 1434 C CA . LEU A 1 184 ? 17.923 -5.544 -7.947 1.00 79.12 184 LEU A CA 1
ATOM 1435 C C . LEU A 1 184 ? 16.393 -5.380 -7.857 1.00 79.12 184 LEU A C 1
ATOM 1437 O O . LEU A 1 184 ? 15.848 -5.593 -6.773 1.00 79.12 184 LEU A O 1
ATOM 1441 N N . PRO A 1 185 ? 15.656 -5.051 -8.936 1.00 78.19 185 PRO A N 1
ATOM 1442 C CA . PRO A 1 185 ? 14.200 -4.947 -8.856 1.00 78.19 185 PRO A CA 1
ATOM 1443 C C . PRO A 1 185 ? 13.539 -6.294 -8.539 1.00 78.19 185 PRO A C 1
ATOM 1445 O O . PRO A 1 185 ? 12.609 -6.349 -7.734 1.00 78.19 185 PRO A O 1
ATOM 1448 N N . ALA A 1 186 ? 14.046 -7.392 -9.111 1.00 79.75 186 ALA A N 1
ATOM 1449 C CA . ALA A 1 186 ? 13.555 -8.737 -8.818 1.00 79.75 186 ALA A CA 1
ATOM 1450 C C . ALA A 1 186 ? 13.792 -9.131 -7.363 1.00 79.75 186 ALA A C 1
ATOM 1452 O O . ALA A 1 186 ? 12.875 -9.629 -6.711 1.00 79.75 186 ALA A O 1
ATOM 1453 N N . THR A 1 187 ? 15.001 -8.907 -6.841 1.00 82.56 187 THR A N 1
ATOM 1454 C CA . THR A 1 187 ? 15.317 -9.259 -5.452 1.00 82.56 187 THR A CA 1
ATOM 1455 C C . THR A 1 187 ? 14.471 -8.452 -4.474 1.00 82.56 187 THR A C 1
ATOM 1457 O O . THR A 1 187 ? 13.973 -9.016 -3.499 1.00 82.56 187 THR A O 1
ATOM 1460 N N . PHE A 1 188 ? 14.218 -7.171 -4.763 1.00 85.25 188 PHE A N 1
ATOM 1461 C CA . PHE A 1 188 ? 13.328 -6.340 -3.957 1.00 85.25 188 PHE A CA 1
ATOM 1462 C C . PHE A 1 188 ? 11.876 -6.846 -3.976 1.00 85.25 188 PHE A C 1
ATOM 1464 O O . PHE A 1 188 ? 11.276 -7.017 -2.915 1.00 85.25 188 PHE A O 1
ATOM 1471 N N . LEU A 1 189 ? 11.320 -7.152 -5.155 1.00 84.31 189 LEU A N 1
ATOM 1472 C CA . LEU A 1 189 ? 9.960 -7.697 -5.287 1.00 84.31 189 LEU A CA 1
ATOM 1473 C C . LEU A 1 189 ? 9.812 -9.052 -4.582 1.00 84.31 189 LEU A C 1
ATOM 1475 O O . LEU A 1 189 ? 8.817 -9.293 -3.891 1.00 84.31 189 LEU A O 1
ATOM 1479 N N . LEU A 1 190 ? 10.821 -9.916 -4.710 1.00 87.62 190 LEU A N 1
ATOM 1480 C CA . LEU A 1 190 ? 10.848 -11.226 -4.069 1.00 87.62 190 LEU A CA 1
ATOM 1481 C C . LEU A 1 190 ? 10.931 -11.108 -2.540 1.00 87.62 190 LEU A C 1
ATOM 1483 O O . LEU A 1 190 ? 10.266 -11.865 -1.836 1.00 87.62 190 LEU A O 1
ATOM 1487 N N . ALA A 1 191 ? 11.691 -10.140 -2.021 1.00 87.69 191 ALA A N 1
ATOM 1488 C CA . ALA A 1 191 ? 11.792 -9.870 -0.587 1.00 87.69 191 ALA A CA 1
ATOM 1489 C C . ALA A 1 191 ? 10.528 -9.206 -0.010 1.00 87.69 191 ALA A C 1
ATOM 1491 O O . ALA A 1 191 ? 10.136 -9.493 1.123 1.00 87.69 191 ALA A O 1
ATOM 1492 N N . ALA A 1 192 ? 9.855 -8.348 -0.782 1.00 85.50 192 ALA A N 1
ATOM 1493 C CA . ALA A 1 192 ? 8.627 -7.675 -0.362 1.00 85.50 192 ALA A CA 1
ATOM 1494 C C . ALA A 1 192 ? 7.420 -8.629 -0.305 1.00 85.50 192 ALA A C 1
ATOM 1496 O O . ALA A 1 192 ? 6.542 -8.487 0.549 1.00 85.50 192 ALA A O 1
ATOM 1497 N N . PHE A 1 193 ? 7.365 -9.625 -1.189 1.00 90.56 193 PHE A N 1
ATOM 1498 C CA . PHE A 1 193 ? 6.267 -10.589 -1.262 1.00 90.56 193 PHE A CA 1
ATOM 1499 C C . PHE A 1 193 ? 5.942 -11.319 0.066 1.00 90.56 193 PHE A C 1
ATOM 1501 O O . PHE A 1 193 ? 4.784 -11.266 0.494 1.00 90.56 193 PHE A O 1
ATOM 1508 N N . PRO A 1 194 ? 6.894 -11.961 0.779 1.00 91.88 194 PRO A N 1
ATOM 1509 C CA . PRO A 1 194 ? 6.596 -12.669 2.026 1.00 91.88 194 PRO A CA 1
ATOM 1510 C C . PRO A 1 194 ? 6.063 -11.746 3.127 1.00 91.88 194 PRO A C 1
ATOM 1512 O O . PRO A 1 194 ? 5.197 -12.161 3.900 1.00 91.88 194 PRO A O 1
ATOM 1515 N N . ILE A 1 195 ? 6.516 -10.488 3.174 1.00 92.06 195 ILE A N 1
ATOM 1516 C CA . ILE A 1 195 ? 6.011 -9.480 4.117 1.00 92.06 195 ILE A CA 1
ATOM 1517 C C . ILE A 1 195 ? 4.516 -9.235 3.866 1.00 92.06 195 ILE A C 1
ATOM 1519 O O . ILE A 1 195 ? 3.706 -9.294 4.796 1.00 92.06 195 ILE A O 1
ATOM 1523 N N . HIS A 1 196 ? 4.122 -9.049 2.604 1.00 90.75 196 HIS A N 1
ATOM 1524 C CA . HIS A 1 196 ? 2.722 -8.845 2.230 1.00 90.75 196 HIS A CA 1
ATOM 1525 C C . HIS A 1 196 ? 1.849 -10.075 2.488 1.00 90.75 196 HIS A C 1
ATOM 1527 O O . HIS A 1 196 ? 0.734 -9.937 2.997 1.00 90.75 196 HIS A O 1
ATOM 1533 N N . CYS A 1 197 ? 2.354 -11.278 2.214 1.00 91.38 197 CYS A N 1
ATOM 1534 C CA . CYS A 1 197 ? 1.670 -12.525 2.556 1.00 91.38 197 CYS A CA 1
ATOM 1535 C C . CYS A 1 197 ? 1.437 -12.646 4.072 1.00 91.38 197 CYS A C 1
ATOM 1537 O O . CYS A 1 197 ? 0.334 -12.983 4.516 1.00 91.38 197 CYS A O 1
ATOM 1539 N N . ALA A 1 198 ? 2.441 -12.316 4.891 1.00 90.31 198 ALA A N 1
ATOM 1540 C CA . ALA A 1 198 ? 2.315 -12.330 6.347 1.00 90.31 198 ALA A CA 1
ATOM 1541 C C . ALA A 1 198 ? 1.256 -11.326 6.838 1.00 90.31 198 ALA A C 1
ATOM 1543 O O . ALA A 1 198 ? 0.429 -11.648 7.694 1.00 90.31 198 ALA A O 1
ATOM 1544 N N . TRP A 1 199 ? 1.210 -10.126 6.257 1.00 88.69 199 TRP A N 1
ATOM 1545 C CA . TRP A 1 199 ? 0.174 -9.141 6.576 1.00 88.69 199 TRP A CA 1
ATOM 1546 C C . TRP A 1 199 ? -1.220 -9.591 6.142 1.00 88.69 199 TRP A C 1
ATOM 1548 O O . TRP A 1 199 ? -2.161 -9.501 6.936 1.00 88.69 199 TRP A O 1
ATOM 1558 N N . PHE A 1 200 ? -1.364 -10.142 4.936 1.00 92.19 200 PHE A N 1
ATOM 1559 C CA . PHE A 1 200 ? -2.642 -10.648 4.439 1.00 92.19 200 PHE A CA 1
ATOM 1560 C C . PHE A 1 200 ? -3.205 -11.756 5.336 1.00 92.19 200 PHE A C 1
ATOM 1562 O O . PHE A 1 200 ? -4.370 -11.706 5.737 1.00 92.19 200 PHE A O 1
ATOM 1569 N N . THR A 1 201 ? -2.371 -12.721 5.736 1.00 90.38 201 THR A N 1
ATOM 1570 C CA . THR A 1 201 ? -2.797 -13.786 6.661 1.00 90.38 201 THR A CA 1
ATOM 1571 C C . THR A 1 201 ? -3.233 -13.223 8.017 1.00 90.38 201 THR A C 1
ATOM 1573 O O . THR A 1 201 ? -4.239 -13.671 8.577 1.00 90.38 201 THR A O 1
ATOM 1576 N N . GLY A 1 202 ? -2.550 -12.189 8.520 1.00 88.69 202 GLY A N 1
ATOM 1577 C CA . GLY A 1 202 ? -2.967 -11.429 9.699 1.00 88.69 202 GLY A CA 1
ATOM 1578 C C . GLY A 1 202 ? -4.345 -10.778 9.534 1.00 88.69 202 GLY A C 1
ATOM 1579 O O . GLY A 1 202 ? -5.180 -10.860 10.440 1.00 88.69 202 GLY A O 1
ATOM 1580 N N . CYS A 1 203 ? -4.621 -10.206 8.360 1.00 89.25 203 CYS A N 1
ATOM 1581 C CA . CYS A 1 203 ? -5.908 -9.596 8.030 1.00 89.25 203 CYS A CA 1
ATOM 1582 C C . CYS A 1 203 ? -7.036 -10.633 8.035 1.00 89.25 203 CYS A C 1
ATOM 1584 O O . CYS A 1 203 ? -8.014 -10.466 8.768 1.00 89.25 203 CYS A O 1
ATOM 1586 N N . ILE A 1 204 ? -6.868 -11.744 7.310 1.00 90.94 204 ILE A N 1
ATOM 1587 C CA . ILE A 1 204 ? -7.845 -12.843 7.263 1.00 90.94 204 ILE A CA 1
ATOM 1588 C C . ILE A 1 204 ? -8.100 -13.406 8.662 1.00 90.94 204 ILE A C 1
ATOM 1590 O O . ILE A 1 204 ? -9.251 -13.549 9.080 1.00 90.94 204 ILE A O 1
ATOM 1594 N N . ARG A 1 205 ? -7.042 -13.647 9.444 1.00 91.00 205 ARG A N 1
ATOM 1595 C CA . ARG A 1 205 ? -7.169 -14.114 10.831 1.00 91.00 205 ARG A CA 1
ATOM 1596 C C . ARG A 1 205 ? -7.951 -13.124 11.696 1.00 91.00 205 ARG A C 1
ATOM 1598 O O . ARG A 1 205 ? -8.764 -13.542 12.522 1.00 91.00 205 ARG A O 1
ATOM 1605 N N . GLY A 1 206 ? -7.731 -11.824 11.509 1.00 89.06 206 GLY A N 1
ATOM 1606 C CA . GLY A 1 206 ? -8.478 -10.769 12.188 1.00 89.06 206 GLY A CA 1
ATOM 1607 C C . GLY A 1 206 ? -9.971 -10.790 11.853 1.00 89.06 206 GLY A C 1
ATOM 1608 O O . GLY A 1 206 ? -10.798 -10.694 12.761 1.00 89.06 206 GLY A O 1
ATOM 1609 N N . ILE A 1 207 ? -10.314 -10.968 10.576 1.00 91.06 207 ILE A N 1
ATOM 1610 C CA . ILE A 1 207 ? -11.702 -11.064 10.099 1.00 91.06 207 ILE A CA 1
ATOM 1611 C C . ILE A 1 207 ? -12.384 -12.305 10.683 1.00 91.06 207 ILE A C 1
ATOM 1613 O O . ILE A 1 207 ? -13.466 -12.206 11.263 1.00 91.06 207 ILE A O 1
ATOM 1617 N N . LEU A 1 208 ? -11.728 -13.466 10.604 1.00 91.31 208 LEU A N 1
ATOM 1618 C CA . LEU A 1 208 ? -12.244 -14.721 11.157 1.00 91.31 208 LEU A CA 1
ATOM 1619 C C . LEU A 1 208 ? -12.466 -14.628 12.672 1.00 91.31 208 LEU A C 1
ATOM 1621 O O . LEU A 1 208 ? -13.488 -15.089 13.176 1.00 91.31 208 LEU A O 1
ATOM 1625 N N . ARG A 1 209 ? -11.552 -13.976 13.403 1.00 92.50 209 ARG A N 1
ATOM 1626 C CA . ARG A 1 209 ? -11.701 -13.757 14.849 1.00 92.50 209 ARG A CA 1
ATOM 1627 C C . ARG A 1 209 ? -12.919 -12.893 15.178 1.00 92.50 209 ARG A C 1
ATOM 1629 O O . ARG A 1 209 ? -13.655 -13.238 16.099 1.00 92.50 209 ARG A O 1
ATOM 1636 N N . ARG A 1 210 ? -13.144 -11.797 14.444 1.00 90.62 210 ARG A N 1
ATOM 1637 C CA . ARG A 1 210 ? -14.316 -10.926 14.653 1.00 90.62 210 ARG A CA 1
ATOM 1638 C C . ARG A 1 210 ? -15.621 -11.672 14.386 1.00 90.62 210 ARG A C 1
ATOM 1640 O O . ARG A 1 210 ? -16.547 -11.577 15.182 1.00 90.62 210 ARG A O 1
ATOM 1647 N N . ARG A 1 211 ? -15.666 -12.488 13.331 1.00 90.00 211 ARG A N 1
ATOM 1648 C CA . ARG A 1 211 ? -16.826 -13.339 13.020 1.00 90.00 211 ARG A CA 1
ATOM 1649 C C . ARG A 1 211 ? -17.120 -14.346 14.119 1.00 90.00 211 ARG A C 1
ATOM 1651 O O . ARG A 1 211 ? -18.258 -14.448 14.555 1.00 90.00 211 ARG A O 1
ATOM 1658 N N . ALA A 1 212 ? -16.087 -15.027 14.613 1.00 89.69 212 ALA A N 1
ATOM 1659 C CA . ALA A 1 212 ? -16.243 -15.971 15.713 1.00 89.69 212 ALA A CA 1
ATOM 1660 C C . ALA A 1 212 ? -16.820 -15.296 16.972 1.00 89.69 212 ALA A C 1
ATOM 1662 O O . ALA A 1 212 ? -17.647 -15.889 17.658 1.00 89.69 212 ALA A O 1
ATOM 1663 N N . GLN A 1 213 ? -16.426 -14.050 17.263 1.00 91.06 213 GLN A N 1
ATOM 1664 C CA . GLN A 1 213 ? -16.964 -13.288 18.395 1.00 91.06 213 GLN A CA 1
ATOM 1665 C C . GLN A 1 213 ? -18.438 -12.906 18.213 1.00 91.06 213 GLN A C 1
ATOM 1667 O O . GLN A 1 213 ? -19.191 -12.976 19.182 1.00 91.06 213 GLN A O 1
ATOM 1672 N N . ILE A 1 214 ? -18.855 -12.547 16.994 1.00 88.69 214 ILE A N 1
ATOM 1673 C CA . ILE A 1 214 ? -20.262 -12.251 16.681 1.00 88.69 214 ILE A CA 1
ATOM 1674 C C . ILE A 1 214 ? -21.115 -13.506 16.894 1.00 88.69 214 ILE A C 1
ATOM 1676 O O . ILE A 1 214 ? -22.068 -13.464 17.662 1.00 88.69 214 ILE A O 1
ATOM 1680 N N . THR A 1 215 ? -20.693 -14.657 16.359 1.00 87.62 215 THR A N 1
ATOM 1681 C CA . THR A 1 215 ? -21.416 -15.927 16.547 1.00 87.62 215 THR A CA 1
ATOM 1682 C C . THR A 1 215 ? -21.571 -16.314 18.022 1.00 87.62 215 THR A C 1
ATOM 1684 O O . THR A 1 215 ? -22.622 -16.808 18.426 1.00 87.62 215 THR A O 1
ATOM 1687 N N . VAL A 1 216 ? -20.546 -16.086 18.853 1.00 86.81 216 VAL A N 1
ATOM 1688 C CA . VAL A 1 216 ? -20.633 -16.348 20.302 1.00 86.81 216 VAL A CA 1
ATOM 1689 C C . VAL A 1 216 ? -21.603 -15.381 20.986 1.00 86.81 216 VAL A C 1
ATOM 1691 O O . VAL A 1 216 ? -22.353 -15.796 21.869 1.00 86.81 216 VAL A O 1
ATOM 1694 N N . ARG A 1 217 ? -21.617 -14.104 20.590 1.00 86.94 217 ARG A N 1
ATOM 1695 C CA . ARG A 1 217 ? -22.542 -13.109 21.147 1.00 86.94 217 ARG A CA 1
ATOM 1696 C C . ARG A 1 217 ? -23.994 -13.450 20.812 1.00 86.94 217 ARG A C 1
ATOM 1698 O O . ARG A 1 217 ? -24.819 -13.440 21.719 1.00 86.94 217 ARG A O 1
ATOM 1705 N N . ASP A 1 218 ? -24.269 -13.832 19.569 1.00 82.81 218 ASP A N 1
ATOM 1706 C CA . ASP A 1 218 ? -25.622 -14.174 19.115 1.00 82.81 218 ASP A CA 1
ATOM 1707 C C . ASP A 1 218 ? -26.141 -15.446 19.796 1.00 82.81 218 ASP A C 1
ATOM 1709 O O . ASP A 1 218 ? -27.309 -15.524 20.168 1.00 82.81 218 ASP A O 1
ATOM 1713 N N . SER A 1 219 ? -25.257 -16.412 20.079 1.00 81.19 219 SER A N 1
ATOM 1714 C CA . SER A 1 219 ? -25.640 -17.636 20.797 1.00 81.19 219 SER A CA 1
ATOM 1715 C C . SER A 1 219 ? -26.110 -17.401 22.239 1.00 81.19 219 SER A C 1
ATOM 1717 O O . SER A 1 219 ? -26.825 -18.233 22.788 1.00 81.19 219 SER A O 1
ATOM 1719 N N . LYS A 1 220 ? -25.755 -16.264 22.857 1.00 79.75 220 LYS A N 1
ATOM 1720 C CA . LYS A 1 220 ? -26.245 -15.894 24.196 1.00 79.75 220 LYS A CA 1
ATOM 1721 C C . LYS A 1 220 ? -27.646 -15.285 24.180 1.00 79.75 220 LYS A C 1
ATOM 1723 O O . LYS A 1 220 ? -28.268 -15.214 25.230 1.00 79.75 220 LYS A O 1
ATOM 1728 N N . VAL A 1 221 ? -28.144 -14.862 23.018 1.00 80.31 221 VAL A N 1
ATOM 1729 C CA . VAL A 1 221 ? -29.458 -14.208 22.877 1.00 80.31 221 VAL A CA 1
ATOM 1730 C C . VAL A 1 221 ? -30.594 -15.240 22.740 1.00 80.31 221 VAL A C 1
ATOM 1732 O O . VAL A 1 221 ? -31.735 -14.892 22.479 1.00 80.31 221 VAL A O 1
ATOM 1735 N N . GLY A 1 222 ? -30.323 -16.530 22.975 1.00 64.81 222 GLY A N 1
ATOM 1736 C CA . GLY A 1 222 ? -31.373 -17.545 23.114 1.00 64.81 222 GLY A CA 1
ATOM 1737 C C . GLY A 1 222 ? -32.080 -17.925 21.812 1.00 64.81 222 GLY A C 1
ATOM 1738 O O . GLY A 1 222 ? -33.123 -18.567 21.862 1.00 64.81 222 GLY A O 1
ATOM 1739 N N . VAL A 1 223 ? -31.524 -17.578 20.646 1.00 58.81 223 VAL A N 1
ATOM 1740 C CA . VAL A 1 223 ? -32.039 -18.073 19.364 1.00 58.81 223 VAL A CA 1
ATOM 1741 C C . VAL A 1 223 ? -31.434 -19.460 19.104 1.00 58.81 223 VAL A C 1
ATOM 1743 O O . VAL A 1 223 ? -30.211 -19.567 18.965 1.00 58.81 223 VAL A O 1
ATOM 1746 N N . PRO A 1 224 ? -32.234 -20.539 19.049 1.00 58.41 224 PRO A N 1
ATOM 1747 C CA . PRO A 1 224 ? -31.729 -21.880 18.786 1.00 58.41 224 PRO A CA 1
ATOM 1748 C C . PRO A 1 224 ? -31.219 -21.974 17.339 1.00 58.41 224 PRO A C 1
ATOM 1750 O O . PRO A 1 224 ? -31.978 -22.125 16.384 1.00 58.41 224 PRO A O 1
ATOM 1753 N N . VAL A 1 225 ? -29.899 -21.872 17.162 1.00 56.03 225 VAL A N 1
ATOM 1754 C CA . VAL A 1 225 ? -29.213 -22.036 15.870 1.00 56.03 225 VAL A CA 1
ATOM 1755 C C . VAL A 1 225 ? -29.157 -23.528 15.523 1.00 56.03 225 VAL A C 1
ATOM 1757 O O . VAL A 1 225 ? -28.170 -24.205 15.806 1.00 56.03 225 VAL A O 1
ATOM 1760 N N . ILE A 1 226 ? -30.230 -24.054 14.930 1.00 57.84 226 ILE A N 1
ATOM 1761 C CA . ILE A 1 226 ? -30.367 -25.487 14.600 1.00 57.84 226 ILE A CA 1
ATOM 1762 C C . ILE A 1 226 ? -29.728 -25.863 13.239 1.00 57.84 226 ILE A C 1
ATOM 1764 O O . ILE A 1 226 ? -29.509 -27.040 12.978 1.00 57.84 226 ILE A O 1
ATOM 1768 N N . LEU A 1 227 ? -29.315 -24.917 12.380 1.00 55.28 227 LEU A N 1
ATOM 1769 C CA . LEU A 1 227 ? -29.109 -25.232 10.950 1.00 55.28 227 LEU A CA 1
ATOM 1770 C C . LEU A 1 227 ? -27.672 -25.214 10.368 1.00 55.28 227 LEU A C 1
ATOM 1772 O O . LEU A 1 227 ? -27.523 -25.115 9.155 1.00 55.28 227 LEU A O 1
ATOM 1776 N N . LEU A 1 228 ? -26.596 -25.318 11.160 1.00 54.75 228 LEU A N 1
ATOM 1777 C CA . LEU A 1 228 ? -25.212 -25.352 10.623 1.00 54.75 228 LEU A CA 1
ATOM 1778 C C . LEU A 1 228 ? -24.340 -26.426 11.308 1.00 54.75 228 LEU A C 1
ATOM 1780 O O . LEU A 1 228 ? -23.350 -26.120 11.976 1.00 54.75 228 LEU A O 1
ATOM 1784 N N . SER A 1 229 ? -24.718 -27.702 11.172 1.00 60.22 229 SER A N 1
ATOM 1785 C CA . SER A 1 229 ? -24.114 -28.834 11.901 1.00 60.22 229 SER A CA 1
ATOM 1786 C C . SER A 1 229 ? -22.984 -29.621 11.194 1.00 60.22 229 SER A C 1
ATOM 1788 O O . SER A 1 229 ? -22.079 -30.050 11.913 1.00 60.22 229 SER A O 1
ATOM 1790 N N . PRO A 1 230 ? -22.876 -29.773 9.852 1.00 63.72 230 PRO A N 1
ATOM 1791 C CA . PRO A 1 230 ? -21.844 -30.669 9.299 1.00 63.72 230 PRO A CA 1
ATOM 1792 C C . PRO A 1 230 ? -20.453 -30.021 9.215 1.00 63.72 230 PRO A C 1
ATOM 1794 O O . PRO A 1 230 ? -19.434 -30.615 9.574 1.00 63.72 230 PRO A O 1
ATOM 1797 N N . LEU A 1 231 ? -20.395 -28.763 8.769 1.00 61.88 231 LEU A N 1
ATOM 1798 C CA . LEU A 1 231 ? -19.128 -28.061 8.531 1.00 61.88 231 LEU A CA 1
ATOM 1799 C C . LEU A 1 231 ? -18.461 -27.619 9.842 1.00 61.88 231 LEU A C 1
ATOM 1801 O O . LEU A 1 231 ? -17.234 -27.585 9.943 1.00 61.88 231 LEU A O 1
ATOM 1805 N N . ARG A 1 232 ? -19.271 -27.350 10.875 1.00 59.88 232 ARG A N 1
ATOM 1806 C CA . ARG A 1 232 ? -18.799 -26.942 12.202 1.00 59.88 232 ARG A CA 1
ATOM 1807 C C . ARG A 1 232 ? -18.070 -28.075 12.925 1.00 59.88 232 ARG A C 1
ATOM 1809 O O . ARG A 1 232 ? -17.032 -27.808 13.525 1.00 59.88 232 ARG A O 1
ATOM 1816 N N . MET A 1 233 ? -18.537 -29.321 12.802 1.00 67.88 233 MET A N 1
ATOM 1817 C CA . MET A 1 233 ? -17.852 -30.481 13.390 1.00 67.88 233 MET A CA 1
ATOM 1818 C C . MET A 1 233 ? -16.492 -30.743 12.736 1.00 67.88 233 MET A C 1
ATOM 1820 O O . MET A 1 233 ? -15.497 -30.928 13.437 1.00 67.88 233 MET A O 1
ATOM 1824 N N . ARG A 1 234 ? -16.405 -30.671 11.398 1.00 69.25 234 ARG A N 1
ATOM 1825 C CA . ARG A 1 234 ? -15.115 -30.795 10.693 1.00 69.25 234 ARG A CA 1
ATOM 1826 C C . ARG A 1 234 ? -14.144 -29.680 11.076 1.00 69.25 234 ARG A C 1
ATOM 1828 O O . ARG A 1 234 ? -12.963 -29.950 11.288 1.00 69.25 234 ARG A O 1
ATOM 1835 N N . PHE A 1 235 ? -14.634 -28.450 11.228 1.00 70.50 235 PHE A N 1
ATOM 1836 C CA . PHE A 1 235 ? -13.791 -27.334 11.648 1.00 70.50 235 PHE A CA 1
ATOM 1837 C C . PHE A 1 235 ? -13.335 -27.472 13.105 1.00 70.50 235 PHE A C 1
ATOM 1839 O O . PHE A 1 235 ? -12.167 -27.232 13.388 1.00 70.50 235 PHE A O 1
ATOM 1846 N N . GLN A 1 236 ? -14.200 -27.925 14.019 1.00 72.00 236 GLN A N 1
ATOM 1847 C CA . GLN A 1 236 ? -13.838 -28.178 15.419 1.00 72.00 236 GLN A CA 1
ATOM 1848 C C . GLN A 1 236 ? -12.796 -29.296 15.562 1.00 72.00 236 GLN A C 1
ATOM 1850 O O . GLN A 1 236 ? -11.847 -29.135 16.331 1.00 72.00 236 GLN A O 1
ATOM 1855 N N . ALA A 1 237 ? -12.900 -30.376 14.781 1.00 74.38 237 ALA A N 1
ATOM 1856 C CA . ALA A 1 237 ? -11.894 -31.440 14.757 1.00 74.38 237 ALA A CA 1
ATOM 1857 C C . ALA A 1 237 ? -10.517 -30.928 14.283 1.00 74.38 237 ALA A C 1
ATOM 1859 O O . ALA A 1 237 ? -9.482 -31.260 14.867 1.00 74.38 237 ALA A O 1
ATOM 1860 N N . LEU A 1 238 ? -10.495 -30.052 13.272 1.00 71.12 238 LEU A N 1
ATOM 1861 C CA . LEU A 1 238 ? -9.278 -29.386 12.790 1.00 71.12 238 LEU A CA 1
ATOM 1862 C C . LEU A 1 238 ? -8.723 -28.380 13.810 1.00 71.12 238 LEU A C 1
ATOM 1864 O O . LEU A 1 238 ? -7.514 -28.302 14.029 1.00 71.12 238 LEU A O 1
ATOM 1868 N N . GLN A 1 239 ? -9.604 -27.644 14.488 1.00 72.00 239 GLN A N 1
ATOM 1869 C CA . GLN A 1 239 ? -9.230 -26.680 15.519 1.00 72.00 239 GLN A CA 1
ATOM 1870 C C . GLN A 1 239 ? -8.616 -27.365 16.744 1.00 72.00 239 GLN A C 1
ATOM 1872 O O . GLN A 1 239 ? -7.702 -26.809 17.350 1.00 72.00 239 GLN A O 1
ATOM 1877 N N . HIS A 1 240 ? -9.069 -28.575 17.089 1.00 68.19 240 HIS A N 1
ATOM 1878 C CA . HIS A 1 240 ? -8.488 -29.367 18.173 1.00 68.19 240 HIS A CA 1
ATOM 1879 C C . HIS A 1 240 ? -7.067 -29.844 17.833 1.00 68.19 240 HIS A C 1
ATOM 1881 O O . HIS A 1 240 ? -6.177 -29.768 18.680 1.00 68.19 240 HIS A O 1
ATOM 1887 N N . ARG A 1 241 ? -6.813 -30.230 16.572 1.00 68.00 241 ARG A N 1
ATOM 1888 C CA . ARG A 1 241 ? -5.457 -30.556 16.089 1.00 68.00 241 ARG A CA 1
ATOM 1889 C C . ARG A 1 241 ? -4.525 -29.340 16.099 1.00 68.00 241 ARG A C 1
ATOM 1891 O O . ARG A 1 241 ? -3.382 -29.461 16.521 1.00 68.00 241 ARG A O 1
ATOM 1898 N N . LEU A 1 242 ? -5.018 -28.157 15.726 1.00 61.59 242 LEU A N 1
ATOM 1899 C CA . LEU A 1 242 ? -4.239 -26.908 15.770 1.00 61.59 242 LEU A CA 1
ATOM 1900 C C . LEU A 1 242 ? -4.039 -26.356 17.195 1.00 61.59 242 LEU A C 1
ATOM 1902 O O . LEU A 1 242 ? -3.027 -25.715 17.470 1.00 61.59 242 LEU A O 1
ATOM 1906 N N . ARG A 1 243 ? -4.971 -26.600 18.128 1.00 59.09 243 ARG A N 1
ATOM 1907 C CA . ARG A 1 243 ? -4.812 -26.246 19.553 1.00 59.09 243 ARG A CA 1
ATOM 1908 C C . ARG A 1 243 ? -3.711 -27.050 20.236 1.00 59.09 243 ARG A C 1
ATOM 1910 O O . ARG A 1 243 ? -3.046 -26.510 21.117 1.00 59.09 243 ARG A O 1
ATOM 1917 N N . PHE A 1 244 ? -3.483 -28.289 19.806 1.00 58.78 244 PHE A N 1
ATOM 1918 C CA . PHE A 1 244 ? -2.381 -29.110 20.311 1.00 58.78 244 PHE A CA 1
ATOM 1919 C C . PHE A 1 244 ? -1.011 -28.444 20.070 1.00 58.78 244 PHE A C 1
ATOM 1921 O O . PHE A 1 244 ? -0.100 -28.561 20.889 1.00 58.78 244 PHE A O 1
ATOM 1928 N N . ASP A 1 245 ? -0.904 -27.635 19.012 1.00 65.06 245 ASP A N 1
ATOM 1929 C CA . ASP A 1 245 ? 0.306 -26.886 18.671 1.00 65.06 245 ASP A CA 1
ATOM 1930 C C . ASP A 1 245 ? 0.455 -25.566 19.461 1.00 65.06 245 ASP A C 1
ATOM 1932 O O . ASP A 1 245 ? 1.564 -25.082 19.692 1.00 65.06 245 ASP A O 1
ATOM 1936 N N . GLN A 1 246 ? -0.634 -24.991 19.998 1.00 74.44 246 GLN A N 1
ATOM 1937 C CA . GLN A 1 246 ? -0.520 -23.824 20.890 1.00 74.44 246 GLN A CA 1
ATOM 1938 C C . GLN A 1 246 ? 0.216 -24.160 22.189 1.00 74.44 246 GLN A C 1
ATOM 1940 O O . GLN A 1 246 ? 1.048 -23.366 22.621 1.00 74.44 246 GLN A O 1
ATOM 1945 N N . GLY A 1 247 ? -0.020 -25.342 22.766 1.00 82.12 247 GLY A N 1
ATOM 1946 C CA . GLY A 1 247 ? 0.713 -25.790 23.952 1.00 82.12 247 GLY A CA 1
ATOM 1947 C C . GLY A 1 247 ? 2.203 -26.005 23.668 1.00 82.12 247 GLY A C 1
ATOM 1948 O O . GLY A 1 247 ? 3.055 -25.650 24.481 1.00 82.12 247 GLY A O 1
ATOM 1949 N N . ALA A 1 248 ? 2.555 -26.528 22.488 1.00 79.50 248 ALA A N 1
ATOM 1950 C CA . ALA A 1 248 ? 3.949 -26.618 22.051 1.00 79.50 248 ALA A CA 1
ATOM 1951 C C . ALA A 1 248 ? 4.580 -25.226 21.878 1.00 79.50 248 ALA A C 1
ATOM 1953 O O . ALA A 1 248 ? 5.688 -24.983 22.356 1.00 79.50 248 ALA A O 1
ATOM 1954 N N . LYS A 1 249 ? 3.840 -24.285 21.286 1.00 78.69 249 LYS A N 1
ATOM 1955 C CA . LYS A 1 249 ? 4.275 -22.899 21.091 1.00 78.69 249 LYS A CA 1
ATOM 1956 C C . LYS A 1 249 ? 4.450 -22.130 22.404 1.00 78.69 249 LYS A C 1
ATOM 1958 O O . LYS A 1 249 ? 5.396 -21.355 22.525 1.00 78.69 249 LYS A O 1
ATOM 1963 N N . GLU A 1 250 ? 3.577 -22.337 23.386 1.00 86.38 250 GLU A N 1
ATOM 1964 C CA . GLU A 1 250 ? 3.700 -21.746 24.725 1.00 86.38 250 GLU A CA 1
ATOM 1965 C C . GLU A 1 250 ? 4.883 -22.336 25.493 1.00 86.38 250 GLU A C 1
ATOM 1967 O O . GLU A 1 250 ? 5.677 -21.579 26.048 1.00 86.38 250 GLU A O 1
ATOM 1972 N N . ARG A 1 251 ? 5.092 -23.659 25.423 1.00 90.00 251 ARG A N 1
ATOM 1973 C CA . ARG A 1 251 ? 6.297 -24.308 25.969 1.00 90.00 251 ARG A CA 1
ATOM 1974 C C . ARG A 1 251 ? 7.578 -23.788 25.316 1.00 90.00 251 ARG A C 1
ATOM 1976 O O . ARG A 1 251 ? 8.563 -23.554 26.013 1.00 90.00 251 ARG A O 1
ATOM 1983 N N . LEU A 1 252 ? 7.570 -23.565 24.000 1.00 86.19 252 LEU A N 1
ATOM 1984 C CA . LEU A 1 252 ? 8.708 -22.989 23.284 1.00 86.19 252 LEU A CA 1
ATOM 1985 C C . LEU A 1 252 ? 8.964 -21.536 23.708 1.00 86.19 252 LEU A C 1
ATOM 1987 O O . LEU A 1 252 ? 10.104 -21.188 23.995 1.00 86.19 252 LEU A O 1
ATOM 1991 N N . ARG A 1 253 ? 7.922 -20.700 23.818 1.00 83.38 253 ARG A N 1
ATOM 1992 C CA . ARG A 1 253 ? 8.051 -19.320 24.321 1.00 83.38 253 ARG A CA 1
ATOM 1993 C C . ARG A 1 253 ? 8.592 -19.276 25.746 1.00 83.38 253 ARG A C 1
ATOM 1995 O O . ARG A 1 253 ? 9.511 -18.507 26.000 1.00 83.38 253 ARG A O 1
ATOM 2002 N N . ALA A 1 254 ? 8.079 -20.121 26.640 1.00 91.12 254 ALA A N 1
ATOM 2003 C CA . ALA A 1 254 ? 8.568 -20.219 28.013 1.00 91.12 254 ALA A CA 1
ATOM 2004 C C . ALA A 1 254 ? 10.053 -20.615 28.054 1.00 91.12 254 ALA A C 1
ATOM 2006 O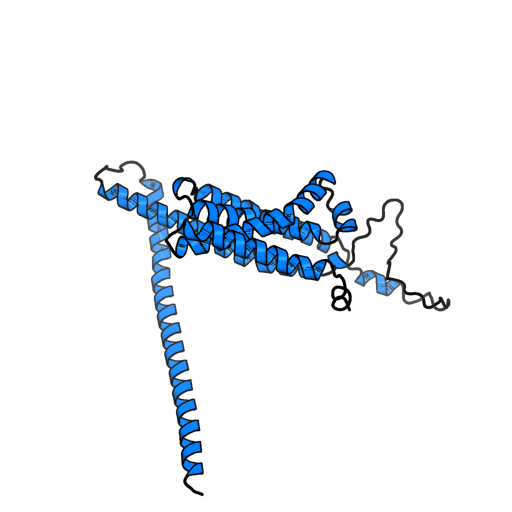 O . ALA A 1 254 ? 10.837 -19.992 28.765 1.00 91.12 254 ALA A O 1
ATOM 2007 N N . ARG A 1 255 ? 10.468 -21.588 27.228 1.00 91.75 255 ARG A N 1
ATOM 2008 C CA . ARG A 1 255 ? 11.877 -21.991 27.090 1.00 91.75 255 ARG A CA 1
ATOM 2009 C C . ARG A 1 255 ? 12.765 -20.870 26.556 1.00 91.75 255 ARG A C 1
ATOM 2011 O O . ARG A 1 255 ? 13.839 -20.646 27.104 1.00 91.75 255 ARG A O 1
ATOM 2018 N N . VAL A 1 256 ? 12.324 -20.156 25.520 1.00 89.06 256 VAL A N 1
ATOM 2019 C CA . VAL A 1 256 ? 13.071 -19.028 24.940 1.00 89.06 256 VAL A CA 1
ATOM 2020 C C . VAL A 1 256 ? 13.204 -17.893 25.952 1.00 89.06 256 VAL A C 1
ATOM 2022 O O . VAL A 1 256 ? 14.293 -17.358 26.125 1.00 89.06 256 VAL A O 1
ATOM 2025 N N . GLN A 1 257 ? 12.133 -17.558 26.669 1.00 90.50 257 GLN A N 1
ATOM 2026 C CA . GLN A 1 257 ? 12.146 -16.476 27.649 1.00 90.50 257 GLN A CA 1
ATOM 2027 C C . GLN A 1 257 ? 13.004 -16.818 28.875 1.00 90.50 257 GLN A C 1
ATOM 2029 O O . GLN A 1 257 ? 13.768 -15.972 29.334 1.00 90.50 257 GLN A O 1
ATOM 2034 N N . ALA A 1 258 ? 12.971 -18.072 29.340 1.00 91.19 258 ALA A N 1
ATOM 2035 C CA . ALA A 1 258 ? 13.883 -18.566 30.371 1.00 91.19 258 ALA A CA 1
ATOM 2036 C C . ALA A 1 258 ? 15.351 -18.549 29.904 1.00 91.19 258 ALA A C 1
ATOM 2038 O O . ALA A 1 258 ? 16.236 -18.127 30.646 1.00 91.19 258 ALA A O 1
ATOM 2039 N N . ALA A 1 259 ? 15.623 -18.953 28.658 1.00 88.62 259 ALA A N 1
ATOM 2040 C CA . ALA A 1 259 ? 16.966 -18.897 28.086 1.00 88.62 259 ALA A CA 1
ATOM 2041 C C . ALA A 1 259 ? 17.485 -17.453 27.972 1.00 88.62 259 ALA A C 1
ATOM 2043 O O . ALA A 1 259 ? 18.651 -17.201 28.277 1.00 88.62 259 ALA A O 1
ATOM 2044 N N . TYR A 1 260 ? 16.617 -16.510 27.591 1.00 87.69 260 TYR A N 1
ATOM 2045 C CA . TYR A 1 260 ? 16.955 -15.092 27.482 1.00 87.69 260 TYR A CA 1
ATOM 2046 C C . TYR A 1 260 ? 17.241 -14.466 28.853 1.00 87.69 260 TYR A C 1
ATOM 2048 O O . TYR A 1 260 ? 18.271 -13.818 29.022 1.00 87.69 260 TYR A O 1
ATOM 2056 N N . GLY A 1 261 ? 16.395 -14.738 29.855 1.00 90.94 261 GLY A N 1
ATOM 2057 C CA . GLY A 1 261 ? 16.626 -14.303 31.237 1.00 90.94 261 GLY A CA 1
ATOM 2058 C C . GLY A 1 261 ? 17.948 -14.836 31.800 1.00 90.94 261 GLY A C 1
ATOM 2059 O O . GLY A 1 261 ? 18.753 -14.068 32.322 1.00 90.94 261 GLY A O 1
ATOM 2060 N N . ASN A 1 262 ? 18.239 -16.125 31.588 1.00 89.69 262 ASN A N 1
ATOM 2061 C CA . ASN A 1 262 ? 19.507 -16.737 31.999 1.00 89.69 262 ASN A CA 1
ATOM 2062 C C . ASN A 1 262 ? 20.725 -16.141 31.271 1.00 89.69 262 ASN A C 1
ATOM 2064 O O . ASN A 1 262 ? 21.809 -16.044 31.846 1.00 89.69 262 ASN A O 1
ATOM 2068 N N . ALA A 1 263 ? 20.590 -15.762 29.998 1.00 84.06 263 ALA A N 1
ATOM 2069 C CA . ALA A 1 263 ? 21.668 -15.120 29.248 1.00 84.06 263 ALA A CA 1
ATOM 2070 C C . ALA A 1 263 ? 21.946 -13.696 29.750 1.00 84.06 263 ALA A C 1
ATOM 2072 O O . ALA A 1 263 ? 23.106 -13.343 29.965 1.00 84.06 263 ALA A O 1
ATOM 2073 N N . GLN A 1 264 ? 20.893 -12.914 29.994 1.00 86.62 264 GLN A N 1
ATOM 2074 C CA . GLN A 1 264 ? 20.995 -11.555 30.518 1.00 86.62 264 GLN A CA 1
ATOM 2075 C C . GLN A 1 264 ? 21.619 -11.533 31.920 1.00 86.62 264 GLN A C 1
ATOM 2077 O O . GLN A 1 264 ? 22.513 -10.732 32.181 1.00 86.62 264 GLN A O 1
ATOM 2082 N N . ASP A 1 265 ? 21.233 -12.469 32.787 1.00 86.94 265 ASP A N 1
ATOM 2083 C CA . ASP A 1 265 ? 21.795 -12.591 34.134 1.00 86.94 265 ASP A CA 1
ATOM 2084 C C . ASP A 1 265 ? 23.286 -12.997 34.122 1.00 86.94 265 ASP A C 1
ATOM 2086 O O . ASP A 1 265 ? 24.096 -12.492 34.903 1.00 86.94 265 ASP A O 1
ATOM 2090 N N . ARG A 1 266 ? 23.712 -13.840 33.167 1.00 86.25 266 ARG A N 1
ATOM 2091 C CA . ARG A 1 266 ? 25.141 -14.154 32.965 1.00 86.25 266 ARG A CA 1
ATOM 2092 C C . ARG A 1 266 ? 25.952 -12.946 32.500 1.00 86.25 266 ARG A C 1
ATOM 2094 O O . ARG A 1 266 ? 27.081 -12.769 32.956 1.00 86.25 266 ARG A O 1
ATOM 2101 N N . LEU A 1 267 ? 25.401 -12.129 31.603 1.00 83.25 267 LEU A N 1
ATOM 2102 C CA . LEU A 1 267 ? 26.054 -10.897 31.149 1.00 83.25 267 LEU A CA 1
ATOM 2103 C C . LEU A 1 267 ? 26.161 -9.877 32.285 1.00 83.25 267 LEU A C 1
ATOM 2105 O O . LEU A 1 267 ? 27.226 -9.292 32.471 1.00 83.25 267 LEU A O 1
ATOM 2109 N N . TRP A 1 268 ? 25.108 -9.734 33.092 1.00 84.69 268 TRP A N 1
ATOM 2110 C CA . TRP A 1 268 ? 25.115 -8.875 34.274 1.00 84.69 268 TRP A CA 1
ATOM 2111 C C . TRP A 1 268 ? 26.193 -9.295 35.279 1.00 84.69 268 TRP A C 1
ATOM 2113 O O . TRP A 1 268 ? 27.001 -8.470 35.705 1.00 84.69 268 TRP A O 1
ATOM 2123 N N . ARG A 1 269 ? 26.286 -10.596 35.591 1.00 82.81 269 ARG A N 1
ATOM 2124 C CA . ARG A 1 269 ? 27.323 -11.127 36.491 1.00 82.81 269 ARG A CA 1
ATOM 2125 C C . ARG A 1 269 ? 28.744 -10.924 35.959 1.00 82.81 269 ARG A C 1
ATOM 2127 O O . ARG A 1 269 ? 29.635 -10.628 36.751 1.00 82.81 269 ARG A O 1
ATOM 2134 N N . ARG A 1 270 ? 28.962 -11.025 34.642 1.00 81.88 270 ARG A N 1
ATOM 2135 C CA . ARG A 1 270 ? 30.269 -10.729 34.022 1.00 81.88 270 ARG A CA 1
ATOM 2136 C C . ARG A 1 270 ? 30.609 -9.237 34.072 1.00 81.88 270 ARG A C 1
ATOM 2138 O O . ARG A 1 270 ? 31.733 -8.896 34.423 1.00 81.88 270 ARG A O 1
ATOM 2145 N N . GLY A 1 271 ? 29.650 -8.355 33.786 1.00 76.56 271 GLY A N 1
ATOM 2146 C CA . GLY A 1 271 ? 29.852 -6.903 33.857 1.00 76.56 271 GLY A CA 1
ATOM 2147 C C . GLY A 1 271 ? 30.112 -6.396 35.281 1.00 76.56 271 GLY A C 1
ATOM 2148 O O . GLY A 1 271 ? 30.987 -5.558 35.490 1.00 76.56 271 GLY A O 1
ATOM 2149 N N . ALA A 1 272 ? 29.413 -6.954 36.273 1.00 69.25 272 ALA A N 1
ATOM 2150 C CA . ALA A 1 272 ? 29.613 -6.623 37.684 1.00 69.25 272 ALA A CA 1
ATOM 2151 C C . ALA A 1 272 ? 30.994 -7.060 38.210 1.00 69.25 272 ALA A C 1
ATOM 2153 O O . ALA A 1 272 ? 31.576 -6.367 39.044 1.00 69.25 272 ALA A O 1
ATOM 2154 N N . TRP A 1 273 ? 31.535 -8.177 37.708 1.00 63.91 273 TRP A N 1
ATOM 2155 C CA . TRP A 1 273 ? 32.880 -8.643 38.059 1.00 63.91 273 TRP A CA 1
ATOM 2156 C C . TRP A 1 273 ? 33.974 -7.709 37.539 1.00 63.91 273 TRP A C 1
ATOM 2158 O O . TRP A 1 273 ? 34.852 -7.324 38.305 1.00 63.91 273 TRP A O 1
ATOM 2168 N N . VAL A 1 274 ? 33.880 -7.289 36.273 1.00 69.56 274 VAL A N 1
ATOM 2169 C CA . VAL A 1 274 ? 34.871 -6.397 35.646 1.00 69.56 274 VAL A CA 1
ATOM 2170 C C . VAL A 1 274 ? 34.930 -5.040 36.351 1.00 69.56 274 VAL A C 1
ATOM 2172 O O . VAL A 1 274 ? 36.018 -4.518 36.582 1.00 69.56 274 VAL A O 1
ATOM 2175 N N . ARG A 1 275 ? 33.780 -4.482 36.757 1.00 66.06 275 ARG A N 1
ATOM 2176 C CA . ARG A 1 275 ? 33.751 -3.208 37.493 1.00 66.06 275 ARG A CA 1
ATOM 2177 C C . ARG A 1 275 ? 34.402 -3.329 38.877 1.00 66.06 275 ARG A C 1
ATOM 2179 O O . ARG A 1 275 ? 35.190 -2.470 39.247 1.00 66.06 275 ARG A O 1
ATOM 2186 N N . ARG A 1 276 ? 34.162 -4.432 39.596 1.00 65.88 276 ARG A N 1
ATOM 2187 C CA . ARG A 1 276 ? 34.719 -4.639 40.943 1.00 65.88 276 ARG A CA 1
ATOM 2188 C C . ARG A 1 276 ? 36.246 -4.794 40.940 1.00 65.88 276 ARG A C 1
ATOM 2190 O O . ARG A 1 276 ? 36.885 -4.312 41.864 1.00 65.88 276 ARG A O 1
ATOM 2197 N N . THR A 1 277 ? 36.828 -5.411 39.907 1.00 66.44 277 THR A N 1
ATOM 2198 C CA . THR A 1 277 ? 38.292 -5.533 39.768 1.00 66.44 277 THR A CA 1
ATOM 2199 C C . THR A 1 277 ? 38.989 -4.209 39.456 1.00 66.44 277 THR A C 1
ATOM 2201 O O . THR A 1 277 ? 40.098 -3.988 39.939 1.00 66.44 277 THR A O 1
ATOM 2204 N N . VAL A 1 278 ? 38.343 -3.325 38.685 1.00 67.19 278 VAL A N 1
ATOM 2205 C CA . VAL A 1 278 ? 38.892 -1.998 38.357 1.00 67.19 278 VAL A CA 1
ATOM 2206 C C . VAL A 1 278 ? 38.914 -1.108 39.599 1.00 67.19 278 VAL A C 1
ATOM 2208 O O . VAL A 1 278 ? 39.939 -0.495 39.882 1.00 67.19 278 VAL A O 1
ATOM 2211 N N . ASP A 1 279 ? 37.846 -1.122 40.398 1.00 69.56 279 ASP A N 1
ATOM 2212 C CA . ASP A 1 279 ? 37.784 -0.312 41.618 1.00 69.56 279 ASP A CA 1
ATOM 2213 C C . ASP A 1 279 ? 38.839 -0.762 42.649 1.00 69.56 279 ASP A C 1
ATOM 2215 O O . ASP A 1 279 ? 39.502 0.072 43.255 1.00 69.56 279 ASP A O 1
ATOM 2219 N N . THR A 1 280 ? 39.101 -2.068 42.795 1.00 69.00 280 THR A N 1
ATOM 2220 C CA . THR A 1 280 ? 40.154 -2.556 43.710 1.00 69.00 280 THR A CA 1
ATOM 2221 C C . THR A 1 280 ? 41.583 -2.196 43.298 1.00 69.00 280 THR A C 1
ATOM 2223 O O . THR A 1 280 ? 42.440 -2.125 44.173 1.00 69.00 280 THR A O 1
ATOM 2226 N N . GLN A 1 281 ? 41.869 -1.958 42.012 1.00 62.38 281 GLN A N 1
ATOM 2227 C CA . GLN A 1 281 ? 43.206 -1.507 41.594 1.00 62.38 281 GLN A CA 1
ATOM 2228 C C . GLN A 1 281 ? 43.419 -0.005 41.808 1.00 62.38 281 GLN A C 1
ATOM 2230 O O . GLN A 1 281 ? 44.547 0.407 42.059 1.00 62.38 281 GLN A O 1
ATOM 2235 N N . VAL A 1 282 ? 42.357 0.803 41.754 1.00 69.19 282 VAL A N 1
ATOM 2236 C CA . VAL A 1 282 ? 42.453 2.265 41.910 1.00 69.19 282 VAL A CA 1
ATOM 2237 C C . VAL A 1 282 ? 42.699 2.679 43.367 1.00 69.19 282 VAL A C 1
ATOM 2239 O O . VAL A 1 282 ? 43.283 3.728 43.601 1.00 69.19 282 VAL A O 1
ATOM 2242 N N . TYR A 1 283 ? 42.327 1.851 44.349 1.00 65.31 283 TYR A N 1
ATOM 2243 C CA . TYR A 1 283 ? 42.582 2.122 45.775 1.00 65.31 283 TYR A CA 1
ATOM 2244 C C . TYR A 1 283 ? 43.864 1.473 46.327 1.00 65.31 283 TYR A C 1
ATOM 2246 O O . TYR A 1 283 ? 44.131 1.578 47.522 1.00 65.31 283 TYR A O 1
ATOM 2254 N N . ALA A 1 284 ? 44.634 0.775 45.487 1.00 61.97 284 ALA A N 1
ATOM 2255 C CA . ALA A 1 284 ? 45.868 0.087 45.877 1.00 61.97 284 ALA A CA 1
ATOM 2256 C C . ALA A 1 284 ? 47.153 0.806 45.409 1.00 61.97 284 ALA A C 1
ATOM 2258 O O . ALA A 1 284 ? 48.237 0.230 45.513 1.00 61.97 284 ALA A O 1
ATOM 2259 N N . GLN A 1 285 ? 47.035 2.036 44.894 1.00 54.59 285 GLN A N 1
ATOM 2260 C CA . GLN A 1 285 ? 48.134 2.958 44.571 1.00 54.59 285 GLN A CA 1
ATOM 2261 C C . GLN A 1 285 ? 48.028 4.210 45.438 1.00 54.59 285 GLN A C 1
ATOM 2263 O O . GLN A 1 285 ? 49.098 4.723 45.829 1.00 54.59 285 GLN A O 1
#

Secondary structure (DSSP, 8-state):
--TTSGGG-HHHHHHHHHHHHHHHHHHHHHGGG--SHHHHHHHHHHHHHHHHHHHHHHHHHHHHHTTT-HHHHHHHHSSHHHHHHHHHHHHHHHHHHHHHH-GGG--HHHHHHHHIIIIIIHHHHHHHHHHHHHHHS--THHHHTTTTTS-------------------TT------GGGGSSHHHHHHHHHHHHHHHHHHHHHHHHHHHHHHHHHHHHTTT----S--HHHHHHHHHHHHHHHHHHHHHHHHHHHHHHHHHHHHHHHHHHHHHHHHHHHHHT--

Foldseek 3Di:
DVPPPPVPDPVVVPVVVVLVVVLVVQLVVCVVVDDDPQLSVLSSLLSVLVSLLVVLVVLVVVCVVVVVPVLVSCVPPVCNVVSVLSNLQSVLSNQVSVCSNPVVSDDLVVSLVSLCVSQAVVLVVVLVVLVVVVVPPPPPVVCVVPPPPDDPDDDDDDDDDPDDPDPDDPDDPSDDPVVSVDCVVNVVSVVVNVVSVVVSVVSVVVVVVVVVVVVVVVVVVPDPPPPDPPVVVVVVVVVVVVVVVVVVVVVVVVVVVVVVVVVVVVVVVVVVVVVVVVVVVVVVD